Protein AF-A0AAD9MT52-F1 (afdb_monomer_lite)

Structure (mmCIF, N/CA/C/O backbone):
data_AF-A0AAD9MT52-F1
#
_entry.id   AF-A0AAD9MT52-F1
#
loop_
_atom_site.group_PDB
_atom_site.id
_atom_site.type_symbol
_atom_site.label_atom_id
_atom_site.label_alt_id
_atom_site.label_comp_id
_atom_site.label_asym_id
_atom_site.label_entity_id
_atom_site.label_seq_id
_atom_site.pdbx_PDB_ins_code
_atom_site.Cartn_x
_atom_site.Cartn_y
_atom_site.Cartn_z
_atom_site.occupancy
_atom_site.B_iso_or_equiv
_atom_site.auth_seq_id
_atom_site.auth_comp_id
_atom_site.auth_asym_id
_atom_site.auth_atom_id
_atom_site.pdbx_PDB_model_num
ATOM 1 N N . MET A 1 1 ? -6.730 -20.617 30.132 1.00 42.50 1 MET A N 1
ATOM 2 C CA . MET A 1 1 ? -7.161 -19.632 29.121 1.00 42.50 1 MET A CA 1
ATOM 3 C C . MET A 1 1 ? -5.958 -18.749 28.866 1.00 42.50 1 MET A C 1
ATOM 5 O O . MET A 1 1 ? -5.503 -18.111 29.804 1.00 42.50 1 MET A O 1
ATOM 9 N N . GLU A 1 2 ? -5.346 -18.846 27.689 1.00 47.91 2 GLU A N 1
ATOM 10 C CA . GLU A 1 2 ? -4.109 -18.121 27.371 1.00 47.91 2 GLU A CA 1
ATOM 11 C C . GLU A 1 2 ? -4.345 -16.607 27.398 1.00 47.91 2 GLU A C 1
ATOM 13 O O . GLU A 1 2 ? -5.275 -16.104 26.765 1.00 47.91 2 GLU A O 1
ATOM 18 N N . ASN A 1 3 ? -3.501 -15.893 28.148 1.00 58.44 3 ASN A N 1
ATOM 19 C CA . ASN A 1 3 ? -3.442 -14.433 28.192 1.00 58.44 3 ASN A CA 1
ATOM 20 C C . ASN A 1 3 ? -2.906 -13.912 26.850 1.00 58.44 3 ASN A C 1
ATOM 22 O O . ASN A 1 3 ? -1.736 -13.555 26.733 1.00 58.44 3 ASN A O 1
ATOM 26 N N . ARG A 1 4 ? -3.753 -13.901 25.817 1.00 67.44 4 ARG A N 1
ATOM 27 C CA . ARG A 1 4 ? -3.396 -13.287 24.537 1.00 67.44 4 ARG A CA 1
ATOM 28 C C . ARG A 1 4 ? -3.317 -11.769 24.710 1.00 67.44 4 ARG A C 1
ATOM 30 O O . ARG A 1 4 ? -4.221 -11.193 25.323 1.00 67.44 4 ARG A O 1
ATOM 37 N N . PRO A 1 5 ? -2.276 -11.105 24.188 1.00 70.00 5 PRO A N 1
ATOM 38 C CA . PRO A 1 5 ? -2.152 -9.661 24.295 1.00 70.00 5 PRO A CA 1
ATOM 39 C C . PRO A 1 5 ? -3.272 -8.975 23.498 1.00 70.00 5 PRO A C 1
ATOM 41 O O . PRO A 1 5 ? -3.385 -9.123 22.277 1.00 70.00 5 PRO A O 1
ATOM 44 N N . ILE A 1 6 ? -4.117 -8.232 24.216 1.00 81.50 6 ILE A N 1
ATOM 45 C CA . ILE A 1 6 ? -5.283 -7.523 23.680 1.00 81.50 6 ILE A CA 1
ATOM 46 C C . ILE A 1 6 ? -5.096 -6.013 23.748 1.00 81.50 6 ILE A C 1
ATOM 48 O O . ILE A 1 6 ? -4.526 -5.477 24.697 1.00 81.50 6 ILE A O 1
ATOM 52 N N . SER A 1 7 ? -5.653 -5.321 22.762 1.00 87.94 7 SER A N 1
ATOM 53 C CA . SER A 1 7 ? -5.853 -3.878 22.804 1.00 87.94 7 SER A CA 1
ATOM 54 C C . SER A 1 7 ? -7.272 -3.539 22.346 1.00 87.94 7 SER A C 1
ATOM 56 O O . SER A 1 7 ? -8.033 -4.414 21.922 1.00 87.94 7 SER A O 1
ATOM 58 N N . GLY A 1 8 ? -7.678 -2.284 22.502 1.00 87.56 8 GLY A N 1
ATOM 59 C CA . GLY A 1 8 ? -9.050 -1.893 22.223 1.00 87.56 8 GLY A CA 1
ATOM 60 C C . GLY A 1 8 ? -9.303 -0.397 22.317 1.00 87.56 8 GLY A C 1
ATOM 61 O O . GLY A 1 8 ? -8.454 0.380 22.748 1.00 87.56 8 GLY A O 1
ATOM 62 N N . SER A 1 9 ? -10.513 -0.029 21.931 1.00 86.19 9 SER A N 1
ATOM 63 C CA . SER A 1 9 ? -11.156 1.266 22.136 1.00 86.19 9 SER A CA 1
ATOM 64 C C . SER A 1 9 ? -12.495 1.048 22.850 1.00 86.19 9 SER A C 1
ATOM 66 O O . SER A 1 9 ? -12.781 -0.065 23.316 1.00 86.19 9 SER A O 1
ATOM 68 N N . ASP A 1 10 ? -13.326 2.085 22.919 1.00 84.00 10 ASP A N 1
ATOM 69 C CA . ASP A 1 10 ? -14.650 2.019 23.538 1.00 84.00 10 ASP A CA 1
ATOM 70 C C . ASP A 1 10 ? -15.538 0.953 22.892 1.00 84.00 10 ASP A C 1
ATOM 72 O O . ASP A 1 10 ? -16.136 0.157 23.613 1.00 84.00 10 ASP A O 1
ATOM 76 N N . ASN A 1 11 ? -15.567 0.857 21.556 1.00 85.19 11 ASN A N 1
ATOM 77 C CA . ASN A 1 11 ? -16.465 -0.074 20.862 1.00 85.19 11 ASN A CA 1
ATOM 78 C C . ASN A 1 11 ? -15.765 -1.283 20.235 1.00 85.19 11 ASN A C 1
ATOM 80 O O . ASN A 1 11 ? -16.446 -2.239 19.861 1.00 85.19 11 ASN A O 1
ATOM 84 N N . TYR A 1 12 ? -14.433 -1.293 20.133 1.00 88.19 12 TYR A N 1
ATOM 85 C CA . TYR A 1 12 ? -13.700 -2.357 19.439 1.00 88.19 12 TYR A CA 1
ATOM 86 C C . TYR A 1 12 ? -12.598 -2.977 20.298 1.00 88.19 12 TYR A C 1
ATOM 88 O O . TYR A 1 12 ? -11.991 -2.324 21.145 1.00 88.19 12 TYR A O 1
ATOM 96 N N . ILE A 1 13 ? -12.321 -4.256 20.049 1.00 91.81 13 ILE A N 1
ATOM 97 C CA . ILE A 1 13 ? -11.167 -4.991 20.584 1.00 91.81 13 ILE A CA 1
ATOM 98 C C . ILE A 1 13 ? -10.405 -5.653 19.449 1.00 91.81 13 ILE A C 1
ATOM 100 O O . ILE A 1 13 ? -11.011 -6.064 18.466 1.00 91.81 13 ILE A O 1
ATOM 104 N N . TRP A 1 14 ? -9.096 -5.799 19.588 1.00 91.12 14 TRP A N 1
ATOM 105 C CA . TRP A 1 14 ? -8.273 -6.560 18.653 1.00 91.12 14 TRP A CA 1
ATOM 106 C C . TRP A 1 14 ? -7.142 -7.272 19.390 1.00 91.12 14 TRP A C 1
ATOM 108 O O . TRP A 1 14 ? -6.683 -6.835 20.450 1.00 91.12 14 TRP A O 1
ATOM 118 N N . PHE A 1 15 ? -6.706 -8.392 18.822 1.00 86.25 15 PHE A N 1
ATOM 119 C CA . PHE A 1 15 ? -5.589 -9.179 19.332 1.00 86.25 15 PHE A CA 1
ATOM 120 C C . PHE A 1 15 ? -4.328 -8.787 18.571 1.00 86.25 15 PHE A C 1
ATOM 122 O O . PHE A 1 15 ? -4.346 -8.730 17.342 1.00 86.25 15 PHE A O 1
ATOM 129 N N . LEU A 1 16 ? -3.229 -8.534 19.283 1.00 83.56 16 LEU A N 1
ATOM 130 C CA . LEU A 1 16 ? -1.982 -8.091 18.645 1.00 83.56 16 LEU A CA 1
ATOM 131 C C . LEU A 1 16 ? -1.352 -9.174 17.752 1.00 83.56 16 LEU A C 1
ATOM 133 O O . LEU A 1 16 ? -0.601 -8.866 16.833 1.00 83.56 16 LEU A O 1
ATOM 137 N N . GLU A 1 17 ? -1.702 -10.435 17.989 1.00 85.94 17 GLU A N 1
ATOM 138 C CA . GLU A 1 17 ? -1.297 -11.582 17.170 1.00 85.94 17 GLU A CA 1
ATOM 139 C C . GLU A 1 17 ? -2.090 -11.680 15.855 1.00 85.94 17 GLU A C 1
ATOM 141 O O . GLU A 1 17 ? -1.597 -12.232 14.875 1.00 85.94 17 GLU A O 1
ATOM 146 N N . GLU A 1 18 ? -3.301 -11.115 15.791 1.00 87.62 18 GLU A N 1
ATOM 147 C CA . GLU A 1 18 ? -4.159 -11.139 14.598 1.00 87.62 18 GLU A CA 1
ATOM 148 C C . GLU A 1 18 ? -3.854 -9.941 13.673 1.00 87.62 18 GLU A C 1
ATOM 150 O O . GLU A 1 18 ? -4.743 -9.176 13.289 1.00 87.62 18 GLU A O 1
ATOM 155 N N . SER A 1 19 ? -2.575 -9.750 13.333 1.00 89.00 19 SER A N 1
ATOM 156 C CA . SER A 1 19 ? -2.112 -8.700 12.414 1.00 89.00 19 SER A CA 1
ATOM 157 C C . SER A 1 19 ? -2.461 -9.038 10.960 1.00 89.00 19 SER A C 1
ATOM 159 O O . SER A 1 19 ? -2.135 -10.112 10.459 1.00 89.00 19 SER A O 1
ATOM 161 N N . LEU A 1 20 ? -3.105 -8.098 10.269 1.00 89.50 20 LEU A N 1
ATOM 162 C CA . LEU A 1 20 ? -3.391 -8.150 8.832 1.00 89.50 20 LEU A CA 1
ATOM 163 C C . LEU A 1 20 ? -2.280 -7.508 7.996 1.00 89.50 20 LEU A C 1
ATOM 165 O O . LEU A 1 20 ? -2.145 -7.808 6.813 1.00 89.50 20 LEU A O 1
ATOM 169 N N . GLY A 1 21 ? -1.505 -6.603 8.591 1.00 84.69 21 GLY A N 1
ATOM 170 C CA . GLY A 1 21 ? -0.417 -5.917 7.911 1.00 84.69 21 GLY A CA 1
ATOM 171 C C . GLY A 1 21 ? 0.224 -4.843 8.777 1.00 84.69 21 GLY A C 1
ATOM 172 O O . GLY A 1 21 ? -0.380 -4.328 9.719 1.00 84.69 21 GLY A O 1
ATOM 173 N N . HIS A 1 22 ? 1.456 -4.484 8.438 1.00 83.00 22 HIS A N 1
ATOM 174 C CA . HIS A 1 22 ? 2.194 -3.403 9.078 1.00 83.00 22 HIS A CA 1
ATOM 175 C C . HIS A 1 22 ? 2.769 -2.471 8.015 1.00 83.00 22 HIS A C 1
ATOM 177 O O . HIS A 1 22 ? 3.185 -2.904 6.942 1.00 83.00 22 HIS A O 1
ATOM 183 N N . GLY A 1 23 ? 2.753 -1.181 8.318 1.00 71.19 23 GLY A N 1
ATOM 184 C CA . GLY A 1 23 ? 3.136 -0.110 7.419 1.00 71.19 23 GLY A CA 1
ATOM 185 C C . GLY A 1 23 ? 3.953 0.957 8.141 1.00 71.19 23 GLY A C 1
ATOM 186 O O . GLY A 1 23 ? 4.016 0.995 9.368 1.00 71.19 23 GLY A O 1
ATOM 187 N N . SER A 1 24 ? 4.511 1.904 7.389 1.00 67.50 24 SER A N 1
ATOM 188 C CA . SER A 1 24 ? 5.194 3.071 7.954 1.00 67.50 24 SER A CA 1
ATOM 189 C C . SER A 1 24 ? 4.281 3.863 8.890 1.00 67.50 24 SER A C 1
ATOM 191 O O . SER A 1 24 ? 4.749 4.374 9.894 1.00 67.50 24 SER A O 1
ATOM 193 N N . MET A 1 25 ? 2.978 3.920 8.603 1.00 70.50 25 MET A N 1
ATOM 194 C CA . MET A 1 25 ? 1.992 4.685 9.374 1.00 70.50 25 MET A CA 1
ATOM 195 C C . MET A 1 25 ? 1.429 3.944 10.597 1.00 70.50 25 MET A C 1
ATOM 197 O O . MET A 1 25 ? 0.743 4.565 11.411 1.00 70.50 25 MET A O 1
ATOM 201 N N . GLY A 1 26 ? 1.694 2.643 10.748 1.00 77.88 26 GLY A N 1
ATOM 202 C CA . GLY A 1 26 ? 1.169 1.838 11.850 1.00 77.88 26 GLY A CA 1
ATOM 203 C C . GLY A 1 26 ? 0.795 0.411 11.453 1.00 77.88 26 GLY A C 1
ATOM 204 O O . GLY A 1 26 ? 1.234 -0.100 10.426 1.00 77.88 26 GLY A O 1
ATOM 205 N N . HIS A 1 27 ? -0.033 -0.230 12.274 1.00 85.88 27 HIS A N 1
ATOM 206 C CA . HIS A 1 27 ? -0.426 -1.634 12.125 1.00 85.88 27 HIS A CA 1
ATOM 207 C C . HIS A 1 27 ? -1.919 -1.772 11.846 1.00 85.88 27 HIS A C 1
ATOM 209 O O . HIS A 1 27 ? -2.714 -0.957 12.307 1.00 85.88 27 HIS A O 1
ATOM 215 N N . VAL A 1 28 ? -2.308 -2.816 11.120 1.00 90.50 28 VAL A N 1
ATOM 216 C CA . VAL A 1 28 ? -3.706 -3.183 10.884 1.00 90.50 28 VAL A CA 1
ATOM 217 C C . VAL A 1 28 ? -3.966 -4.543 11.514 1.00 90.50 28 VAL A C 1
ATOM 219 O O . VAL A 1 28 ? -3.259 -5.499 11.212 1.00 90.50 28 VAL A O 1
ATOM 222 N N . TYR A 1 29 ? -4.992 -4.640 12.354 1.00 92.00 29 TYR A N 1
ATOM 223 C CA . TYR A 1 29 ? -5.386 -5.874 13.037 1.00 92.00 29 TYR A CA 1
ATOM 224 C C . TYR A 1 29 ? -6.789 -6.314 12.630 1.00 92.00 29 TYR A C 1
ATOM 226 O O . TYR A 1 29 ? -7.615 -5.492 12.222 1.00 92.00 29 TYR A O 1
ATOM 234 N N . VAL A 1 30 ? -7.090 -7.598 12.814 1.00 92.62 30 VAL A N 1
ATOM 235 C CA . VAL A 1 30 ? -8.477 -8.057 12.901 1.00 92.62 30 VAL A CA 1
ATOM 236 C C . VAL A 1 30 ? -9.041 -7.590 14.240 1.00 92.62 30 VAL A C 1
ATOM 238 O O . VAL A 1 30 ? -8.630 -8.039 15.309 1.00 92.62 30 VAL A O 1
ATOM 241 N N . GLY A 1 31 ? -9.989 -6.664 14.181 1.00 91.31 31 GLY A N 1
ATOM 242 C CA . GLY A 1 31 ? -10.766 -6.226 15.328 1.00 91.31 31 GLY A CA 1
ATOM 243 C C . GLY A 1 31 ? -12.163 -6.822 15.340 1.00 91.31 31 GLY A C 1
ATOM 244 O O . GLY A 1 31 ? -12.662 -7.332 14.335 1.00 91.31 31 GLY A O 1
ATOM 245 N N . ARG A 1 32 ? -12.812 -6.733 16.495 1.00 93.31 32 ARG A N 1
ATOM 246 C CA . ARG A 1 32 ? -14.204 -7.111 16.699 1.00 93.31 32 ARG A CA 1
ATOM 247 C C . ARG A 1 32 ? -14.953 -5.998 17.394 1.00 93.31 32 ARG A C 1
ATOM 249 O O . ARG A 1 32 ? -14.451 -5.440 18.371 1.00 93.31 32 ARG A O 1
ATOM 256 N N . HIS A 1 33 ? -16.154 -5.702 16.913 1.00 91.31 33 HIS A N 1
ATOM 257 C CA . HIS A 1 33 ? -17.068 -4.841 17.649 1.00 91.31 33 HIS A CA 1
ATOM 258 C C . HIS A 1 33 ? -17.490 -5.553 18.938 1.00 91.31 33 HIS A C 1
ATOM 260 O O . HIS A 1 33 ? -17.888 -6.717 18.907 1.00 91.31 33 HIS A O 1
ATOM 266 N N . ARG A 1 34 ? -17.376 -4.875 20.081 1.00 88.25 34 ARG A N 1
ATOM 267 C CA . ARG A 1 34 ? -17.529 -5.483 21.412 1.00 88.25 34 ARG A CA 1
ATOM 268 C C . ARG A 1 34 ? -18.902 -6.101 21.631 1.00 88.25 34 ARG A C 1
ATOM 270 O O . ARG A 1 34 ? -18.992 -7.138 22.276 1.00 88.25 34 ARG A O 1
ATOM 277 N N . HIS A 1 35 ? -19.951 -5.459 21.120 1.00 90.62 35 HIS A N 1
ATOM 278 C CA . HIS A 1 35 ? -21.321 -5.905 21.353 1.00 90.62 35 HIS A CA 1
ATOM 279 C C . HIS A 1 35 ? -21.777 -6.955 20.339 1.00 90.62 35 HIS A C 1
ATOM 281 O O . HIS A 1 35 ? -22.291 -7.997 20.730 1.00 90.62 35 HIS A O 1
ATOM 287 N N . SER A 1 36 ? -21.583 -6.698 19.042 1.00 93.25 36 SER A N 1
ATOM 288 C CA . SER A 1 36 ? -22.074 -7.607 17.998 1.00 93.25 36 SER A CA 1
ATOM 289 C C . SER A 1 36 ? -21.107 -8.747 17.672 1.00 93.25 36 SER A C 1
ATOM 291 O O . SER A 1 36 ? -21.526 -9.775 17.154 1.00 93.25 36 SER A O 1
ATOM 293 N N . GLY A 1 37 ? -19.813 -8.589 17.962 1.00 90.75 37 GLY A N 1
ATOM 294 C CA . GLY A 1 37 ? -18.773 -9.565 17.625 1.00 90.75 37 GLY A CA 1
ATOM 295 C C . GLY A 1 37 ? -18.329 -9.551 16.156 1.00 90.75 37 GLY A C 1
ATOM 296 O O . GLY A 1 37 ? -17.419 -10.314 15.797 1.00 90.75 37 GLY A O 1
ATOM 297 N N . ASP A 1 38 ? -18.930 -8.683 15.333 1.00 93.38 38 ASP A N 1
ATOM 298 C CA . ASP A 1 38 ? -18.609 -8.518 13.913 1.00 93.38 38 ASP A CA 1
ATOM 299 C C . ASP A 1 38 ? -17.137 -8.157 13.720 1.00 93.38 38 ASP A C 1
ATOM 301 O O . ASP A 1 38 ? -16.547 -7.455 14.544 1.00 93.38 38 ASP A O 1
ATOM 305 N N . LYS A 1 39 ? -16.535 -8.657 12.637 1.00 93.62 39 LYS A N 1
ATOM 306 C CA . LYS A 1 39 ? -15.112 -8.463 12.339 1.00 93.62 39 LYS A CA 1
ATOM 307 C C . LYS A 1 39 ? -14.866 -7.187 11.538 1.00 93.62 39 LYS A C 1
ATOM 309 O O . LYS A 1 39 ? -15.597 -6.886 10.600 1.00 93.62 39 LYS A O 1
ATOM 314 N N . TYR A 1 40 ? -13.765 -6.515 11.853 1.00 93.00 40 TYR A N 1
ATOM 315 C CA . TYR A 1 40 ? -13.318 -5.278 11.215 1.00 93.00 40 TYR A CA 1
ATOM 316 C C . TYR A 1 40 ? -11.804 -5.291 11.005 1.00 93.00 40 TYR A C 1
ATOM 318 O O . TYR A 1 40 ? -11.083 -6.001 11.701 1.00 93.00 40 TYR A O 1
ATOM 326 N N . ALA A 1 41 ? -11.314 -4.471 10.077 1.00 93.19 41 ALA A N 1
ATOM 327 C CA . ALA A 1 41 ? -9.898 -4.130 9.997 1.00 93.19 41 ALA A CA 1
ATOM 328 C C . ALA A 1 41 ? -9.650 -2.858 10.820 1.00 93.19 41 ALA A C 1
ATOM 330 O O . ALA A 1 41 ? -10.219 -1.808 10.522 1.00 93.19 41 ALA A O 1
ATOM 331 N N . VAL A 1 42 ? -8.818 -2.945 11.859 1.00 91.12 42 VAL A N 1
ATOM 332 C CA . VAL A 1 42 ? -8.504 -1.822 12.753 1.00 91.12 42 VAL A CA 1
ATOM 333 C C . VAL A 1 42 ? -7.087 -1.338 12.477 1.00 91.12 42 VAL A C 1
ATOM 335 O O . VAL A 1 42 ? -6.124 -2.015 12.832 1.00 91.12 42 VAL A O 1
ATOM 338 N N . LYS A 1 43 ? -6.958 -0.161 11.852 1.00 88.31 43 LYS A N 1
ATOM 339 C CA . LYS A 1 43 ? -5.669 0.513 11.638 1.00 88.31 43 LYS A CA 1
ATOM 340 C C . LYS A 1 43 ? -5.310 1.348 12.868 1.00 88.31 43 LYS A C 1
ATOM 342 O O . LYS A 1 43 ? -5.957 2.350 13.163 1.00 88.31 43 LYS A O 1
ATOM 347 N N . VAL A 1 44 ? -4.258 0.941 13.567 1.00 86.38 44 VAL A N 1
ATOM 348 C CA . VAL A 1 44 ? -3.678 1.638 14.715 1.00 86.38 44 VAL A CA 1
ATOM 349 C C . VAL A 1 44 ? -2.479 2.446 14.233 1.00 86.38 44 VAL A C 1
ATOM 351 O O . VAL A 1 44 ? -1.468 1.882 13.815 1.00 86.38 44 VAL A O 1
ATOM 354 N N . PHE A 1 45 ? -2.595 3.773 14.279 1.00 79.75 45 PHE A N 1
ATOM 355 C CA . PHE A 1 45 ? -1.518 4.680 13.884 1.00 79.75 45 PHE A CA 1
ATOM 356 C C . PHE A 1 45 ? -0.430 4.755 14.959 1.00 79.75 45 PHE A C 1
ATOM 358 O O . PHE A 1 45 ? -0.737 4.843 16.149 1.00 79.75 45 PHE A O 1
ATOM 365 N N . ASN A 1 46 ? 0.837 4.796 14.544 1.00 74.94 46 ASN A N 1
ATOM 366 C CA . ASN A 1 46 ? 1.956 5.017 15.463 1.00 74.94 46 ASN A CA 1
ATOM 367 C C . ASN A 1 46 ? 1.828 6.405 16.132 1.00 74.94 46 ASN A C 1
ATOM 369 O O . ASN A 1 46 ? 1.648 7.413 15.444 1.00 74.94 46 ASN A O 1
ATOM 373 N N . LYS A 1 47 ? 1.924 6.461 17.470 1.00 68.25 47 LYS A N 1
ATOM 374 C CA . LYS A 1 47 ? 1.754 7.688 18.271 1.00 68.25 47 LYS A CA 1
ATOM 375 C C . LYS A 1 47 ? 2.723 8.805 17.861 1.00 68.25 47 LYS A C 1
ATOM 377 O O . LYS A 1 47 ? 2.289 9.946 17.703 1.00 68.25 47 LYS A O 1
ATOM 382 N N . GLU A 1 48 ? 3.994 8.484 17.633 1.00 62.19 48 GLU A N 1
ATOM 383 C CA . GLU A 1 48 ? 5.034 9.462 17.282 1.00 62.19 48 GLU A CA 1
ATOM 384 C C . GLU A 1 48 ? 4.787 10.063 15.892 1.00 62.19 48 GLU A C 1
ATOM 386 O O . GLU A 1 48 ? 4.815 11.282 15.705 1.00 62.19 48 GLU A O 1
ATOM 391 N N . LEU A 1 49 ? 4.444 9.215 14.919 1.00 59.09 49 LEU A N 1
ATOM 392 C CA . LEU A 1 49 ? 4.127 9.651 13.558 1.00 59.09 49 LEU A CA 1
ATOM 393 C C . LEU A 1 49 ? 2.801 10.398 13.491 1.00 59.09 49 LEU A C 1
ATOM 395 O O . LEU A 1 49 ? 2.713 11.398 12.788 1.00 59.09 49 LEU A O 1
ATOM 399 N N . LYS A 1 50 ? 1.791 9.994 14.268 1.00 58.91 50 LYS A N 1
ATOM 400 C CA . LYS A 1 50 ? 0.541 10.751 14.394 1.00 58.91 50 LYS A CA 1
ATOM 401 C C . LYS A 1 50 ? 0.801 12.156 14.930 1.00 58.91 50 LYS A C 1
ATOM 403 O O . LYS A 1 50 ? 0.113 13.075 14.507 1.00 58.91 50 LYS A O 1
ATOM 408 N N . MET A 1 51 ? 1.764 12.347 15.838 1.00 60.41 51 MET A N 1
ATOM 409 C CA . MET A 1 51 ? 2.134 13.681 16.325 1.00 60.41 51 MET A CA 1
ATOM 410 C C . MET A 1 51 ? 2.907 14.497 15.284 1.00 60.41 51 MET A C 1
ATOM 412 O O . MET A 1 51 ? 2.592 15.673 15.114 1.00 60.41 51 MET A O 1
ATOM 416 N N . MET A 1 52 ? 3.860 13.886 14.574 1.00 52.84 52 MET A N 1
ATOM 417 C CA . MET A 1 52 ? 4.677 14.564 13.555 1.00 52.84 52 MET A CA 1
ATOM 418 C C . MET A 1 52 ? 3.941 14.825 12.231 1.00 52.84 52 MET A C 1
ATOM 420 O O . MET A 1 52 ? 4.258 15.782 11.535 1.00 52.84 52 MET A O 1
ATOM 424 N N . GLN A 1 53 ? 2.967 13.988 11.871 1.00 62.12 53 GLN A N 1
ATOM 425 C CA . GLN A 1 53 ? 2.279 13.985 10.574 1.00 62.12 53 GLN A CA 1
ATOM 426 C C . GLN A 1 53 ? 0.758 14.154 10.722 1.00 62.12 53 GLN A C 1
ATOM 428 O O . GLN A 1 53 ? -0.017 13.574 9.957 1.00 62.12 53 GLN A O 1
ATOM 433 N N . LYS A 1 54 ? 0.309 14.947 11.709 1.00 62.97 54 LYS A N 1
ATOM 434 C CA . LYS A 1 54 ? -1.127 15.188 11.970 1.00 62.97 54 LYS A CA 1
ATOM 435 C C . LYS A 1 54 ? -1.895 15.581 10.710 1.00 62.97 54 LYS A C 1
ATOM 437 O O . LYS A 1 54 ? -3.023 15.130 10.534 1.00 62.97 54 LYS A O 1
ATOM 442 N N . ASP A 1 55 ? -1.284 16.388 9.850 1.00 65.81 55 ASP A N 1
ATOM 443 C CA . ASP A 1 55 ? -1.931 16.889 8.639 1.00 65.81 55 ASP A CA 1
ATOM 444 C C . ASP A 1 55 ? -2.086 15.797 7.575 1.00 65.81 55 ASP A C 1
ATOM 446 O O . ASP A 1 55 ? -3.160 15.676 6.999 1.00 65.81 55 ASP A O 1
ATOM 450 N N . TYR A 1 56 ? -1.095 14.918 7.391 1.00 64.12 56 TYR A N 1
ATOM 451 C CA . TYR A 1 56 ? -1.208 13.788 6.457 1.00 64.12 56 TYR A CA 1
ATOM 452 C C . TYR A 1 56 ? -2.267 12.774 6.895 1.00 64.12 56 TYR A C 1
ATOM 454 O O . TYR A 1 56 ? -3.060 12.321 6.073 1.00 64.12 56 TYR A O 1
ATOM 462 N N . VAL A 1 57 ? -2.334 12.458 8.193 1.00 66.56 57 VAL A N 1
ATOM 463 C CA . VAL A 1 57 ? -3.371 11.557 8.725 1.00 66.56 57 VAL A CA 1
ATOM 464 C C . VAL A 1 57 ? -4.761 12.184 8.587 1.00 66.56 57 VAL A C 1
ATOM 466 O O . VAL A 1 57 ? -5.719 11.487 8.263 1.00 66.56 57 VAL A O 1
ATOM 469 N N . LYS A 1 58 ? -4.892 13.502 8.797 1.00 69.25 58 LYS A N 1
ATOM 470 C CA . LYS A 1 58 ? -6.151 14.217 8.541 1.00 69.25 58 LYS A CA 1
ATOM 471 C C . LYS A 1 58 ? -6.539 14.162 7.069 1.00 69.25 58 LYS A C 1
ATOM 473 O O . LYS A 1 58 ? -7.677 13.820 6.789 1.00 69.25 58 LYS A O 1
ATOM 478 N N . ILE A 1 59 ? -5.601 14.410 6.155 1.00 69.69 59 ILE A N 1
ATOM 479 C CA . ILE A 1 59 ? -5.842 14.324 4.709 1.00 69.69 59 ILE A CA 1
ATOM 480 C C . ILE A 1 59 ? -6.320 12.917 4.319 1.00 69.69 59 ILE A C 1
ATOM 482 O O . ILE A 1 59 ? -7.330 12.797 3.631 1.00 69.69 59 ILE A O 1
ATOM 486 N N . GLU A 1 60 ? -5.657 11.854 4.794 1.00 69.75 60 GLU A N 1
ATOM 487 C CA . GLU A 1 60 ? -6.073 10.463 4.535 1.00 69.75 60 GLU A CA 1
ATOM 488 C C . GLU A 1 60 ? -7.514 10.215 5.015 1.00 69.75 60 GLU A C 1
ATOM 490 O O . GLU A 1 60 ? -8.345 9.684 4.274 1.00 69.75 60 GLU A O 1
ATOM 495 N N . LEU A 1 61 ? -7.834 10.644 6.241 1.00 74.88 61 LEU A N 1
ATOM 496 C CA . LEU A 1 61 ? -9.174 10.502 6.809 1.00 74.88 61 LEU A CA 1
ATOM 497 C C . LEU A 1 61 ? -10.216 11.338 6.064 1.00 74.88 61 LEU A C 1
ATOM 499 O O . LEU A 1 61 ? -11.329 10.861 5.860 1.00 74.88 61 LEU A O 1
ATOM 503 N N . ASP A 1 62 ? -9.885 12.563 5.673 1.00 77.25 62 ASP A N 1
ATOM 504 C CA . ASP A 1 62 ? -10.805 13.461 4.988 1.00 77.25 62 ASP A CA 1
ATOM 505 C C . ASP A 1 62 ? -11.126 12.928 3.592 1.00 77.25 62 ASP A C 1
ATOM 507 O O . ASP A 1 62 ? -12.301 12.839 3.244 1.00 77.25 62 ASP A O 1
ATOM 511 N N . ILE A 1 63 ? -10.132 12.460 2.832 1.00 79.94 63 ILE A N 1
ATOM 512 C CA . ILE A 1 63 ? -10.360 11.816 1.531 1.00 79.94 63 ILE A CA 1
ATOM 513 C C . ILE A 1 63 ? -11.290 10.608 1.697 1.00 79.94 63 ILE A C 1
ATOM 515 O O . ILE A 1 63 ? -12.339 10.534 1.057 1.00 79.94 63 ILE A O 1
ATOM 519 N N . LEU A 1 64 ? -10.955 9.682 2.598 1.00 77.19 64 LEU A N 1
ATOM 520 C CA . LEU A 1 64 ? -11.712 8.439 2.766 1.00 77.19 64 LEU A CA 1
ATOM 521 C C . LEU A 1 64 ? -13.120 8.647 3.347 1.00 77.19 64 LEU A C 1
ATOM 523 O O . LEU A 1 64 ? -14.004 7.830 3.095 1.00 77.19 64 LEU A O 1
ATOM 527 N N . LYS A 1 65 ? -13.356 9.731 4.097 1.00 76.62 65 LYS A N 1
ATOM 528 C CA . LYS A 1 65 ? -14.694 10.117 4.577 1.00 76.62 65 LYS A CA 1
ATOM 529 C C . LYS A 1 65 ? -15.565 10.736 3.485 1.00 76.62 65 LYS A C 1
ATOM 531 O O . LYS A 1 65 ? -16.780 10.564 3.531 1.00 76.62 65 LYS A O 1
ATOM 536 N N . HIS A 1 66 ? -14.968 11.471 2.547 1.00 81.81 66 HIS A N 1
ATOM 537 C CA . HIS A 1 66 ? -15.703 12.162 1.483 1.00 81.81 66 HIS A CA 1
ATOM 538 C C . HIS A 1 66 ? -15.906 11.303 0.231 1.00 81.81 66 HIS A C 1
ATOM 540 O O . HIS A 1 66 ? -16.757 11.636 -0.593 1.00 81.81 66 HIS A O 1
ATOM 546 N N . ILE A 1 67 ? -15.173 10.194 0.081 1.00 80.75 67 ILE A N 1
ATOM 547 C CA . ILE A 1 67 ? -15.416 9.233 -0.996 1.00 80.75 67 ILE A CA 1
ATOM 548 C C . ILE A 1 67 ? -16.789 8.565 -0.788 1.00 80.75 67 ILE A C 1
ATOM 550 O O . ILE A 1 67 ? -17.013 7.916 0.241 1.00 80.75 67 ILE A O 1
ATOM 554 N N . PRO A 1 68 ? -17.718 8.672 -1.761 1.00 84.19 68 PRO A N 1
ATOM 555 C CA . PRO A 1 68 ? -18.980 7.947 -1.712 1.00 84.19 68 PRO A CA 1
ATOM 556 C C . PRO A 1 68 ? -18.750 6.438 -1.631 1.00 84.19 68 PRO A C 1
ATOM 558 O O . PRO A 1 68 ? -17.783 5.913 -2.184 1.00 84.19 68 PRO A O 1
ATOM 561 N N . ALA A 1 69 ? -19.666 5.722 -0.975 1.00 84.44 69 ALA A N 1
ATOM 562 C CA . ALA A 1 69 ? -19.571 4.271 -0.867 1.00 84.44 69 ALA A CA 1
ATOM 563 C C . ALA A 1 69 ? -19.467 3.634 -2.263 1.00 84.44 69 ALA A C 1
ATOM 565 O O . ALA A 1 69 ? -20.373 3.757 -3.086 1.00 84.44 69 ALA A O 1
ATOM 566 N N . HIS A 1 70 ? -18.358 2.941 -2.513 1.00 88.06 70 HIS A N 1
ATOM 567 C CA . HIS A 1 70 ? -18.075 2.311 -3.792 1.00 88.06 70 HIS A CA 1
ATOM 568 C C . HIS A 1 70 ? -17.530 0.903 -3.571 1.00 88.06 70 HIS A C 1
ATOM 570 O O . HIS A 1 70 ? -16.672 0.688 -2.721 1.00 88.06 70 HIS A O 1
ATOM 576 N N . LYS A 1 71 ? -17.990 -0.063 -4.372 1.00 90.31 71 LYS A N 1
ATOM 577 C CA . LYS A 1 71 ? -17.656 -1.491 -4.212 1.00 90.31 71 LYS A CA 1
ATOM 578 C C . LYS A 1 71 ? -16.154 -1.812 -4.265 1.00 90.31 71 LYS A C 1
ATOM 580 O O . LYS A 1 71 ? -15.739 -2.828 -3.729 1.00 90.31 71 LYS A O 1
ATOM 585 N N . ASN A 1 72 ? -15.361 -0.951 -4.906 1.00 88.38 72 ASN A N 1
ATOM 586 C CA . ASN A 1 72 ? -13.917 -1.142 -5.083 1.00 88.38 72 ASN A CA 1
ATOM 587 C C . ASN A 1 72 ? -13.068 -0.277 -4.131 1.00 88.38 72 ASN A C 1
ATOM 589 O O . ASN A 1 72 ? -11.861 -0.194 -4.322 1.00 88.38 72 ASN A O 1
ATOM 593 N N . ILE A 1 73 ? -13.677 0.416 -3.160 1.00 84.00 73 ILE A N 1
ATOM 594 C CA . ILE A 1 73 ? -12.959 1.256 -2.191 1.00 84.00 73 ILE A CA 1
ATOM 595 C C . ILE A 1 73 ? -13.357 0.823 -0.782 1.00 84.00 73 ILE A C 1
ATOM 597 O O . ILE A 1 73 ? -14.539 0.782 -0.441 1.00 84.00 73 ILE A O 1
ATOM 601 N N . VAL A 1 74 ? -12.363 0.502 0.048 1.00 85.81 74 VAL A N 1
ATOM 602 C CA . VAL A 1 74 ? -12.596 0.143 1.451 1.00 85.81 74 VAL A CA 1
ATOM 603 C C . VAL A 1 74 ? -13.133 1.363 2.196 1.00 85.81 74 VAL A C 1
ATOM 605 O O . VAL A 1 74 ? -12.514 2.425 2.208 1.00 85.81 74 VAL A O 1
ATOM 608 N N . LYS A 1 75 ? -14.299 1.206 2.823 1.00 83.50 75 LYS A N 1
ATOM 609 C CA . LYS A 1 75 ? -14.981 2.284 3.540 1.00 83.50 75 LYS A CA 1
ATOM 610 C C . LYS A 1 75 ? -14.434 2.437 4.959 1.00 83.50 75 LYS A C 1
ATOM 612 O O . LYS A 1 75 ? -14.341 1.456 5.695 1.00 83.50 75 LYS A O 1
ATOM 617 N N . ILE A 1 76 ? -14.189 3.678 5.382 1.00 85.44 76 ILE A N 1
ATOM 618 C CA . ILE A 1 76 ? -14.013 3.991 6.805 1.00 85.44 76 ILE A CA 1
ATOM 619 C C . ILE A 1 76 ? -15.376 3.957 7.496 1.00 85.44 76 ILE A C 1
ATOM 621 O O . ILE A 1 76 ? -16.293 4.692 7.130 1.00 85.44 76 ILE A O 1
ATOM 625 N N . LEU A 1 77 ? -15.497 3.105 8.513 1.00 85.12 77 LEU A N 1
ATOM 626 C CA . LEU A 1 77 ? -16.723 2.963 9.304 1.00 85.12 77 LEU A CA 1
ATOM 627 C C . LEU A 1 77 ? -16.714 3.816 10.577 1.00 85.12 77 LEU A C 1
ATOM 629 O O . LEU A 1 77 ? -17.776 4.201 11.053 1.00 85.12 77 LEU A O 1
ATOM 633 N N . GLY A 1 78 ? -15.534 4.150 11.100 1.00 82.50 78 GLY A N 1
ATOM 634 C CA . GLY A 1 78 ? -15.385 4.977 12.292 1.00 82.50 78 GLY A CA 1
ATOM 635 C C . GLY A 1 78 ? -13.924 5.297 12.595 1.00 82.50 78 GLY A C 1
ATOM 636 O O . GLY A 1 78 ? -13.013 4.688 12.034 1.00 82.50 78 GLY A O 1
ATOM 637 N N . VAL A 1 79 ? -13.713 6.273 13.478 1.00 83.44 79 VAL A N 1
ATOM 638 C CA . VAL A 1 79 ? -12.402 6.627 14.034 1.00 83.44 79 VAL A CA 1
ATOM 639 C C . VAL A 1 79 ? -12.564 6.725 15.544 1.00 83.44 79 VAL A C 1
ATOM 641 O O . VAL A 1 79 ? -13.373 7.519 16.015 1.00 83.44 79 VAL A O 1
ATOM 644 N N . GLU A 1 80 ? -11.793 5.937 16.288 1.00 83.75 80 GLU A N 1
ATOM 645 C CA . GLU A 1 80 ? -11.842 5.894 17.752 1.00 83.75 80 GLU A CA 1
ATOM 646 C C . GLU A 1 80 ? -10.454 6.090 18.361 1.00 83.75 80 GLU A C 1
ATOM 648 O O . GLU A 1 80 ? -9.424 5.928 17.697 1.00 83.75 80 GLU A O 1
ATOM 653 N N . VAL A 1 81 ? -10.427 6.464 19.639 1.00 82.50 81 VAL A N 1
ATOM 654 C CA . VAL A 1 81 ? -9.193 6.585 20.415 1.00 82.50 81 VAL A CA 1
ATOM 655 C C . VAL A 1 81 ? -8.901 5.239 21.071 1.00 82.50 81 VAL A C 1
ATOM 657 O O . VAL A 1 81 ? -9.764 4.640 21.706 1.00 82.50 81 VAL A O 1
ATOM 660 N N . GLN A 1 82 ? -7.678 4.748 20.889 1.00 81.44 82 GLN A N 1
ATOM 661 C CA . GLN A 1 82 ? -7.201 3.533 21.542 1.00 81.44 82 GLN A CA 1
ATOM 662 C C . GLN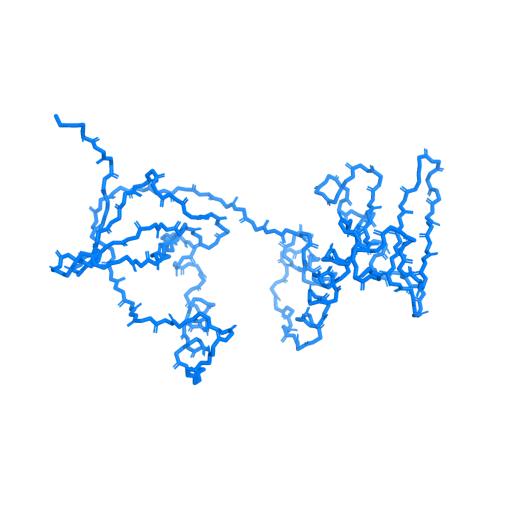 A 1 82 ? -7.057 3.775 23.052 1.00 81.44 82 GLN A C 1
ATOM 664 O O . GLN A 1 82 ? -6.479 4.785 23.456 1.00 81.44 82 GLN A O 1
ATOM 669 N N . ALA A 1 83 ? -7.535 2.838 23.869 1.00 76.75 83 ALA A N 1
ATOM 670 C CA . ALA A 1 83 ? -7.315 2.845 25.311 1.00 76.75 83 ALA A CA 1
ATOM 671 C C . ALA A 1 83 ? -5.817 2.658 25.625 1.00 76.75 83 ALA A C 1
ATOM 673 O O . ALA A 1 83 ? -5.124 1.886 24.957 1.00 76.75 83 ALA A O 1
ATOM 674 N N . GLU A 1 84 ? -5.297 3.380 26.618 1.00 65.06 84 GLU A N 1
ATOM 675 C CA . GLU A 1 84 ? -3.859 3.459 26.898 1.00 65.06 84 GLU A CA 1
ATOM 676 C C . GLU A 1 84 ? -3.275 2.174 27.500 1.00 65.06 84 GLU A C 1
ATOM 678 O O . GLU A 1 84 ? -3.027 2.105 28.695 1.00 65.06 84 GLU A O 1
ATOM 683 N N . ASN A 1 85 ? -2.963 1.183 26.660 1.00 52.81 85 ASN A N 1
ATOM 684 C CA . ASN A 1 85 ? -2.175 0.012 27.049 1.00 52.81 85 ASN A CA 1
ATOM 685 C C . ASN A 1 85 ? -1.046 -0.239 26.024 1.00 52.81 85 ASN A C 1
ATOM 687 O O . ASN A 1 85 ? -1.286 -0.862 24.993 1.00 52.81 85 ASN A O 1
ATOM 691 N N . GLY A 1 86 ? 0.177 0.217 26.336 1.00 48.78 86 GLY A N 1
ATOM 692 C CA . GLY A 1 86 ? 1.441 -0.285 25.758 1.00 48.78 86 GLY A CA 1
ATOM 693 C C . GLY A 1 86 ? 1.871 0.238 24.376 1.00 48.78 86 GLY A C 1
ATOM 694 O O . GLY A 1 86 ? 1.065 0.414 23.468 1.00 48.78 86 GLY A O 1
ATOM 695 N N . GLU A 1 87 ? 3.174 0.503 24.240 1.00 47.50 87 GLU A N 1
ATOM 696 C CA . GLU A 1 87 ? 3.871 1.035 23.057 1.00 47.50 87 GLU A CA 1
ATOM 697 C C . GLU A 1 87 ? 4.073 -0.002 21.940 1.00 47.50 87 GLU A C 1
ATOM 699 O O . GLU A 1 87 ? 4.331 -1.168 22.221 1.00 47.50 87 GLU A O 1
ATOM 704 N N . PHE A 1 88 ? 4.070 0.447 20.676 1.00 41.38 88 PHE A N 1
ATOM 705 C CA . PHE A 1 88 ? 4.646 -0.299 19.548 1.00 41.38 88 PHE A CA 1
ATOM 706 C C . PHE A 1 88 ? 5.431 0.630 18.617 1.00 41.38 88 PHE A C 1
ATOM 708 O O . PHE A 1 88 ? 4.946 1.698 18.234 1.00 41.38 88 PHE A O 1
ATOM 715 N N . GLN A 1 89 ? 6.644 0.193 18.262 1.00 30.38 89 GLN A N 1
ATOM 716 C CA . GLN A 1 89 ? 7.607 0.892 17.413 1.00 30.38 89 GLN A CA 1
ATOM 717 C C . GLN A 1 89 ? 7.749 0.269 16.013 1.00 30.38 89 GLN A C 1
ATOM 719 O O . GLN A 1 89 ? 7.744 -0.946 15.843 1.00 30.38 89 GLN A O 1
ATOM 724 N N . SER A 1 90 ? 8.075 1.175 15.086 1.00 30.47 90 SER A N 1
ATOM 725 C CA . SER A 1 90 ? 8.831 1.024 13.834 1.00 30.47 90 SER A CA 1
ATOM 726 C C . SER A 1 90 ? 8.157 0.520 12.546 1.00 30.47 90 SER A C 1
ATOM 728 O O . SER A 1 90 ? 7.133 -0.145 12.515 1.00 30.47 90 SER A O 1
ATOM 730 N N . ILE A 1 91 ? 8.790 0.980 11.466 1.00 30.70 91 ILE A N 1
ATOM 731 C CA . ILE A 1 91 ? 8.339 1.378 10.131 1.00 30.70 91 ILE A CA 1
ATOM 732 C C . ILE A 1 91 ? 8.624 0.282 9.102 1.00 30.70 91 ILE A C 1
ATOM 734 O O . ILE A 1 91 ? 9.737 -0.229 9.083 1.00 30.70 91 ILE A O 1
ATOM 738 N N . THR A 1 92 ? 7.715 0.057 8.143 1.00 38.59 92 THR A N 1
ATOM 739 C CA . THR A 1 92 ? 8.081 -0.304 6.750 1.00 38.59 92 THR A CA 1
ATOM 740 C C . THR A 1 92 ? 7.006 0.143 5.754 1.00 38.59 92 THR A C 1
ATOM 742 O O . THR A 1 92 ? 5.828 -0.105 5.959 1.00 38.59 92 THR A O 1
ATOM 745 N N . GLY A 1 93 ? 7.386 0.820 4.669 1.00 49.28 93 GLY A N 1
ATOM 746 C CA . GLY A 1 93 ? 6.536 1.030 3.488 1.00 49.28 93 GLY A CA 1
ATOM 747 C C . GLY A 1 93 ? 6.999 0.132 2.339 1.00 49.28 93 GLY A C 1
ATOM 748 O O . GLY A 1 93 ? 8.129 -0.354 2.363 1.00 49.28 93 GLY A O 1
ATOM 749 N N . THR A 1 94 ? 6.144 -0.102 1.343 1.00 53.06 94 THR A N 1
ATOM 750 C CA . THR A 1 94 ? 6.495 -0.898 0.156 1.00 53.06 94 THR A CA 1
ATOM 751 C C . THR A 1 94 ? 7.103 0.016 -0.909 1.00 53.06 94 THR A C 1
ATOM 753 O O . THR A 1 94 ? 6.397 0.602 -1.729 1.00 53.06 94 THR A O 1
ATOM 756 N N . GLU A 1 95 ? 8.423 0.200 -0.821 1.00 57.44 95 GLU A N 1
ATOM 757 C CA . GLU A 1 95 ? 9.242 1.072 -1.678 1.00 57.44 95 GLU A CA 1
ATOM 758 C C . GLU A 1 95 ? 9.082 0.760 -3.181 1.00 57.44 95 GLU A C 1
ATOM 760 O O . GLU A 1 95 ? 9.252 1.638 -4.024 1.00 57.44 95 GLU A O 1
ATOM 765 N N . GLU A 1 96 ? 8.694 -0.472 -3.513 1.00 47.78 96 GLU A N 1
ATOM 766 C CA . GLU A 1 96 ? 8.619 -1.029 -4.865 1.00 47.78 96 GLU A CA 1
ATOM 767 C C . GLU A 1 96 ? 7.523 -0.407 -5.749 1.00 47.78 96 GLU A C 1
ATOM 769 O O . GLU A 1 96 ? 7.603 -0.491 -6.974 1.00 47.78 96 GLU A O 1
ATOM 774 N N . TYR A 1 97 ? 6.514 0.234 -5.151 1.00 56.72 97 TYR A N 1
ATOM 775 C CA . TYR A 1 97 ? 5.384 0.825 -5.884 1.00 56.72 97 TYR A CA 1
ATOM 776 C C . TYR A 1 97 ? 5.485 2.345 -6.046 1.00 56.72 97 TYR A C 1
ATOM 778 O O . TYR A 1 97 ? 4.576 2.961 -6.605 1.00 56.72 97 TYR A O 1
ATOM 786 N N . LEU A 1 98 ? 6.554 2.974 -5.555 1.00 51.91 98 LEU A N 1
ATOM 787 C CA . LEU A 1 98 ? 6.671 4.431 -5.539 1.00 51.91 98 LEU A CA 1
ATOM 788 C C . LEU A 1 98 ? 7.116 4.994 -6.895 1.00 51.91 98 LEU A C 1
ATOM 790 O O . LEU A 1 98 ? 8.031 4.483 -7.539 1.00 51.91 98 LEU A O 1
ATOM 794 N N . HIS A 1 99 ? 6.504 6.110 -7.299 1.00 61.78 99 HIS A N 1
ATOM 795 C CA . HIS A 1 99 ? 6.986 6.910 -8.425 1.00 61.78 99 HIS A CA 1
ATOM 796 C C . HIS A 1 99 ? 8.421 7.425 -8.157 1.00 61.78 99 HIS A C 1
ATOM 798 O O . HIS A 1 99 ? 8.748 7.748 -7.009 1.00 61.78 99 HIS A O 1
ATOM 804 N N . PRO A 1 100 ? 9.285 7.584 -9.177 1.00 60.66 100 PRO A N 1
ATOM 805 C CA . PRO A 1 100 ? 10.703 7.908 -8.971 1.00 60.66 100 PRO A CA 1
ATOM 806 C C . PRO A 1 100 ? 10.975 9.260 -8.301 1.00 60.66 100 PRO A C 1
ATOM 808 O O . PRO A 1 100 ? 12.024 9.448 -7.681 1.00 60.66 100 PRO A O 1
ATOM 811 N N . ASP A 1 101 ? 10.072 10.232 -8.435 1.00 59.84 101 ASP A N 1
ATOM 812 C CA . ASP A 1 101 ? 10.164 11.504 -7.701 1.00 59.84 101 ASP A CA 1
ATOM 813 C C . ASP A 1 101 ? 9.813 11.337 -6.222 1.00 59.84 101 ASP A C 1
ATOM 815 O O . ASP A 1 101 ? 10.543 11.828 -5.365 1.00 59.84 101 ASP A O 1
ATOM 819 N N . MET A 1 102 ? 8.797 10.527 -5.916 1.00 54.72 102 MET A N 1
ATOM 820 C CA . MET A 1 102 ? 8.416 10.198 -4.542 1.00 54.72 102 MET A CA 1
ATOM 821 C C . MET A 1 102 ? 9.507 9.409 -3.817 1.00 54.72 102 MET A C 1
ATOM 823 O O . MET A 1 102 ? 9.796 9.664 -2.651 1.00 54.72 102 MET A O 1
ATOM 827 N N . HIS A 1 103 ? 10.155 8.477 -4.517 1.00 52.81 103 HIS A N 1
ATOM 828 C CA . HIS A 1 103 ? 11.269 7.711 -3.968 1.00 52.81 103 HIS A CA 1
ATOM 829 C C . HIS A 1 103 ? 12.468 8.614 -3.608 1.00 52.81 103 HIS A C 1
ATOM 831 O O . HIS A 1 103 ? 13.067 8.455 -2.544 1.00 52.81 103 HIS A O 1
ATOM 837 N N . ARG A 1 104 ? 12.797 9.610 -4.448 1.00 56.59 104 ARG A N 1
ATOM 838 C CA . ARG A 1 104 ? 13.856 10.595 -4.154 1.00 56.59 104 ARG A CA 1
ATOM 839 C C . ARG A 1 104 ? 13.507 11.442 -2.929 1.00 56.59 104 ARG A C 1
ATOM 841 O O . ARG A 1 104 ? 14.328 11.545 -2.019 1.00 56.59 104 ARG A O 1
ATOM 848 N N . ASP A 1 105 ? 12.305 12.008 -2.910 1.00 56.78 105 ASP A N 1
ATOM 849 C CA . ASP A 1 105 ? 11.893 12.994 -1.906 1.00 56.78 105 ASP A CA 1
ATOM 850 C C . ASP A 1 105 ? 11.643 12.360 -0.521 1.00 56.78 105 ASP A C 1
ATOM 852 O O . ASP A 1 105 ? 11.747 13.036 0.499 1.00 56.78 105 ASP A O 1
ATOM 856 N N . LEU A 1 106 ? 11.357 11.052 -0.458 1.00 53.28 106 LEU A N 1
ATOM 857 C CA . LEU A 1 106 ? 11.155 10.326 0.804 1.00 53.28 106 LEU A CA 1
ATOM 858 C C . LEU A 1 106 ? 12.416 9.614 1.326 1.00 53.28 106 LEU A C 1
ATOM 860 O O . LEU A 1 106 ? 12.579 9.513 2.542 1.00 53.28 106 LEU A O 1
ATOM 864 N N . PHE A 1 107 ? 13.307 9.125 0.451 1.00 51.31 107 PHE A N 1
ATOM 865 C CA . PHE A 1 107 ? 14.411 8.233 0.858 1.00 51.31 107 PHE A CA 1
ATOM 866 C C . PHE A 1 107 ? 15.822 8.735 0.532 1.00 51.31 107 PHE A C 1
ATOM 868 O O . PHE A 1 107 ? 16.778 8.221 1.111 1.00 51.31 107 PHE A O 1
ATOM 875 N N . ILE A 1 108 ? 15.982 9.714 -0.365 1.00 51.88 108 ILE A N 1
ATOM 876 C CA . ILE A 1 108 ? 17.304 10.194 -0.812 1.00 51.88 108 ILE A CA 1
ATOM 877 C C . ILE A 1 108 ? 17.566 11.622 -0.326 1.00 51.88 108 ILE A C 1
ATOM 879 O O . ILE A 1 108 ? 18.645 11.917 0.181 1.00 51.88 108 ILE A O 1
ATOM 883 N N . SER A 1 109 ? 16.578 12.508 -0.425 1.00 44.78 109 SER A N 1
ATOM 884 C CA . SER A 1 109 ? 16.672 13.885 0.055 1.00 44.78 109 SER A CA 1
ATOM 885 C C . SER A 1 109 ? 15.572 14.139 1.075 1.00 44.78 109 SER A C 1
ATOM 887 O O . SER A 1 109 ? 14.408 14.135 0.699 1.00 44.78 109 SER A O 1
ATOM 889 N N . LYS A 1 110 ? 15.914 14.416 2.343 1.00 42.59 110 LYS A N 1
ATOM 890 C CA . LYS A 1 110 ? 14.977 14.947 3.360 1.00 42.59 110 LYS A CA 1
ATOM 891 C C . LYS A 1 110 ? 14.544 16.386 3.019 1.00 42.59 110 LYS A C 1
ATOM 893 O O . LYS A 1 110 ? 14.722 17.299 3.820 1.00 42.59 110 LYS A O 1
ATOM 898 N N . ILE A 1 111 ? 14.046 16.616 1.810 1.00 40.62 111 ILE A N 1
ATOM 899 C CA . ILE A 1 111 ? 13.546 17.912 1.367 1.00 40.62 111 ILE A CA 1
ATOM 900 C C . ILE A 1 111 ? 12.040 17.763 1.210 1.00 40.62 111 ILE A C 1
ATOM 902 O O . ILE A 1 111 ? 11.539 17.081 0.323 1.00 40.62 111 ILE A O 1
ATOM 906 N N . SER A 1 112 ? 11.340 18.381 2.152 1.00 43.03 112 SER A N 1
ATOM 907 C CA . SER A 1 112 ? 9.892 18.491 2.213 1.00 43.03 112 SER A CA 1
ATOM 908 C C . SER A 1 112 ? 9.305 19.027 0.903 1.00 43.03 112 SER A C 1
ATOM 910 O O . SER A 1 112 ? 9.753 20.060 0.411 1.00 43.03 112 SER A O 1
ATOM 912 N N . GLY A 1 113 ? 8.225 18.403 0.418 1.00 43.06 113 GLY A N 1
ATOM 913 C CA . GLY A 1 113 ? 7.196 19.129 -0.338 1.00 43.06 113 GLY A CA 1
ATOM 914 C C . GLY A 1 113 ? 7.032 18.837 -1.832 1.00 43.06 113 GLY A C 1
ATOM 915 O O . GLY A 1 113 ? 6.526 19.708 -2.537 1.00 43.06 113 GLY A O 1
ATOM 916 N N . GLY A 1 114 ? 7.386 17.651 -2.335 1.00 44.00 114 GLY A N 1
ATOM 917 C CA . GLY A 1 114 ? 6.928 17.232 -3.666 1.00 44.00 114 GLY A CA 1
ATOM 918 C C . GLY A 1 114 ? 5.393 17.196 -3.724 1.00 44.00 114 GLY A C 1
ATOM 919 O O . GLY A 1 114 ? 4.757 16.518 -2.916 1.00 44.00 114 GLY A O 1
ATOM 920 N N . GLN A 1 115 ? 4.777 17.951 -4.641 1.00 44.09 115 GLN A N 1
ATOM 921 C CA . GLN A 1 115 ? 3.327 17.895 -4.854 1.00 44.09 115 GLN A CA 1
ATOM 922 C C . GLN A 1 115 ? 2.959 16.527 -5.438 1.00 44.09 115 GLN A C 1
ATOM 924 O O . GLN A 1 115 ? 3.282 16.227 -6.588 1.00 44.09 115 GLN A O 1
ATOM 929 N N . TYR A 1 116 ? 2.270 15.706 -4.643 1.00 50.81 116 TYR A N 1
ATOM 930 C CA . TYR A 1 116 ? 1.610 14.493 -5.119 1.00 50.81 116 TYR A CA 1
ATOM 931 C C . TYR A 1 116 ? 0.617 14.872 -6.220 1.00 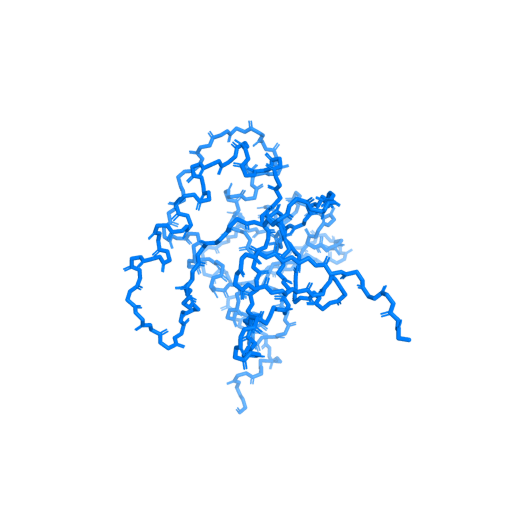50.81 116 TYR A C 1
ATOM 933 O O . TYR A 1 116 ? -0.333 15.616 -5.981 1.00 50.81 116 TYR A O 1
ATOM 941 N N . ASN A 1 117 ? 0.852 14.379 -7.431 1.00 56.00 117 ASN A N 1
ATOM 942 C CA . ASN A 1 117 ? -0.042 14.572 -8.563 1.00 56.00 117 ASN A CA 1
ATOM 943 C C . ASN A 1 117 ? -0.679 13.230 -8.956 1.00 56.00 117 ASN A C 1
ATOM 945 O O . ASN A 1 117 ? -0.160 12.162 -8.638 1.00 56.00 117 ASN A O 1
ATOM 949 N N . SER A 1 118 ? -1.786 13.278 -9.693 1.00 61.28 118 SER A N 1
ATOM 950 C CA . SER A 1 118 ? -2.507 12.079 -10.150 1.00 61.28 118 SER A CA 1
ATOM 951 C C . SER A 1 118 ? -1.679 11.143 -11.047 1.00 61.28 118 SER A C 1
ATOM 953 O O . SER A 1 118 ? -2.072 10.002 -11.277 1.00 61.28 118 SER A O 1
ATOM 955 N N . HIS A 1 119 ? -0.528 11.594 -11.559 1.00 56.47 119 HIS A N 1
ATOM 956 C CA . HIS A 1 119 ? 0.349 10.777 -12.399 1.00 56.47 119 HIS A CA 1
ATOM 957 C C . HIS A 1 119 ? 1.156 9.767 -11.569 1.00 56.47 119 HIS A C 1
ATOM 959 O O . HIS A 1 119 ? 1.498 8.701 -12.079 1.00 56.47 119 HIS A O 1
ATOM 965 N N . VAL A 1 120 ? 1.409 10.061 -10.286 1.00 70.19 120 VAL A N 1
ATOM 966 C CA . VAL A 1 120 ? 2.039 9.124 -9.341 1.00 70.19 120 VAL A CA 1
ATOM 967 C C . VAL A 1 120 ? 1.165 7.880 -9.156 1.00 70.19 120 VAL A C 1
ATOM 969 O O . VAL A 1 120 ? 1.675 6.764 -9.234 1.00 70.19 120 VAL A O 1
ATOM 972 N N . ASP A 1 121 ? -0.149 8.055 -9.003 1.00 72.75 121 ASP A N 1
ATOM 973 C CA . ASP A 1 121 ? -1.084 6.937 -8.819 1.00 72.75 121 ASP A CA 1
ATOM 974 C C . ASP A 1 121 ? -1.209 6.078 -10.086 1.00 72.75 121 ASP A C 1
ATOM 976 O O . ASP A 1 121 ? -1.249 4.848 -10.011 1.00 72.75 121 ASP A O 1
ATOM 980 N N . LEU A 1 122 ? -1.209 6.711 -11.268 1.00 76.56 122 LEU A N 1
ATOM 981 C CA . LEU A 1 122 ? -1.212 6.006 -12.556 1.00 76.56 122 LEU A CA 1
ATOM 982 C C . LEU A 1 122 ? 0.051 5.166 -12.758 1.00 76.56 122 LEU A C 1
ATOM 984 O O . LEU A 1 122 ? -0.020 4.076 -13.328 1.00 76.56 122 LEU A O 1
ATOM 988 N N . TRP A 1 123 ? 1.196 5.643 -12.267 1.00 81.06 123 TRP A N 1
ATOM 989 C CA . TRP A 1 123 ? 2.435 4.875 -12.286 1.00 81.06 123 TRP A CA 1
ATOM 990 C C . TRP A 1 123 ? 2.328 3.618 -11.421 1.00 81.06 123 TRP A C 1
ATOM 992 O O . TRP A 1 123 ? 2.545 2.512 -11.920 1.00 81.06 123 TRP A O 1
ATOM 1002 N N . SER A 1 124 ? 1.944 3.762 -10.149 1.00 79.12 124 SER A N 1
ATOM 1003 C CA . SER A 1 124 ? 1.776 2.625 -9.232 1.00 79.12 124 SER A CA 1
ATOM 1004 C C . SER A 1 124 ? 0.732 1.630 -9.748 1.00 79.12 124 SER A C 1
ATOM 1006 O O . SER A 1 124 ? 0.924 0.414 -9.654 1.00 79.12 124 SER A O 1
ATOM 1008 N N . PHE A 1 125 ? -0.343 2.127 -10.364 1.00 81.62 125 PHE A N 1
ATOM 1009 C CA . PHE A 1 125 ? -1.336 1.296 -11.035 1.00 81.62 125 PHE A CA 1
ATOM 1010 C C . PHE A 1 125 ? -0.737 0.518 -12.215 1.00 81.62 125 PHE A C 1
ATOM 1012 O O . PHE A 1 125 ? -0.935 -0.691 -12.306 1.00 81.62 125 PHE A O 1
ATOM 1019 N N . GLY A 1 126 ? 0.051 1.165 -13.079 1.00 84.56 126 GLY A N 1
ATOM 1020 C CA . GLY A 1 12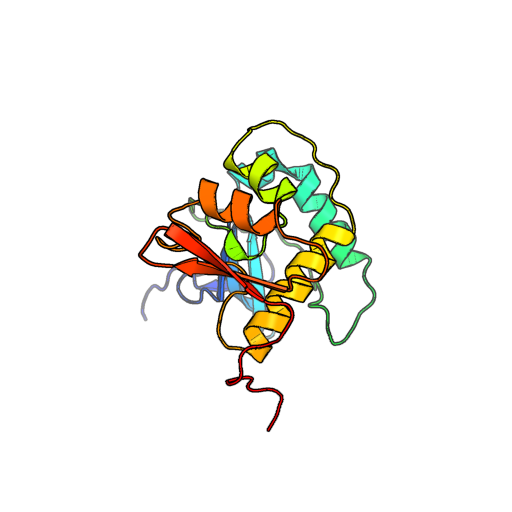6 ? 0.732 0.506 -14.197 1.00 84.56 126 GLY A CA 1
ATOM 1021 C C . GLY A 1 126 ? 1.688 -0.604 -13.749 1.00 84.56 126 GLY A C 1
ATOM 1022 O O . GLY A 1 126 ? 1.667 -1.698 -14.313 1.00 84.56 126 GLY A O 1
ATOM 1023 N N . VAL A 1 127 ? 2.466 -0.361 -12.687 1.00 86.00 127 VAL A N 1
ATOM 1024 C CA . VAL A 1 127 ? 3.333 -1.378 -12.064 1.00 86.00 127 VAL A CA 1
ATOM 1025 C C . VAL A 1 127 ? 2.510 -2.563 -11.553 1.00 86.00 127 VAL A C 1
ATOM 1027 O O . VAL A 1 127 ? 2.860 -3.712 -11.818 1.00 86.00 127 VAL A O 1
ATOM 1030 N N . THR A 1 128 ? 1.388 -2.287 -10.882 1.00 85.06 128 THR A N 1
ATOM 1031 C CA . THR A 1 128 ? 0.479 -3.318 -10.357 1.00 85.06 128 THR A CA 1
ATOM 1032 C C . THR A 1 128 ? -0.094 -4.177 -11.483 1.00 85.06 128 THR A C 1
ATOM 1034 O O . THR A 1 128 ? -0.035 -5.402 -11.420 1.00 85.06 128 THR A O 1
ATOM 1037 N N . VAL A 1 129 ? -0.596 -3.552 -12.553 1.00 84.62 129 VAL A N 1
ATOM 1038 C CA . VAL A 1 129 ? -1.141 -4.267 -13.717 1.00 84.62 129 VAL A CA 1
ATOM 1039 C C . VAL A 1 129 ? -0.071 -5.135 -14.381 1.00 84.62 129 VAL A C 1
ATOM 1041 O O . VAL A 1 129 ? -0.340 -6.296 -14.686 1.00 84.62 129 VAL A O 1
ATOM 1044 N N . TYR A 1 130 ? 1.150 -4.619 -14.561 1.00 87.69 130 TYR A N 1
ATOM 1045 C CA . TYR A 1 130 ? 2.260 -5.394 -15.120 1.00 87.69 130 TYR A CA 1
ATOM 1046 C C . TYR A 1 130 ? 2.588 -6.620 -14.260 1.00 87.69 130 TYR A C 1
ATOM 1048 O O . TYR A 1 130 ? 2.776 -7.720 -14.786 1.00 87.69 130 T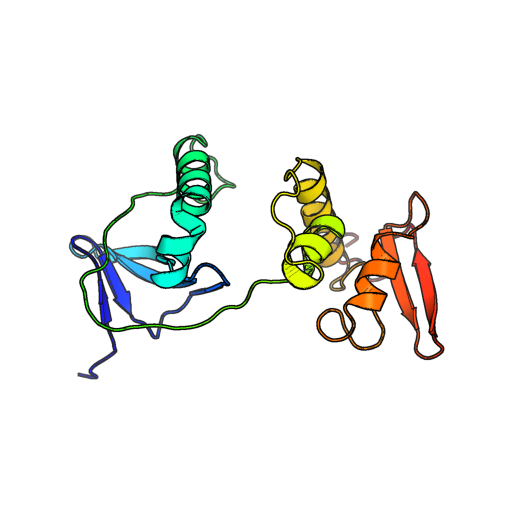YR A O 1
ATOM 1056 N N . GLN A 1 131 ? 2.629 -6.450 -12.939 1.00 87.25 131 GLN A N 1
ATOM 1057 C CA . GLN A 1 131 ? 2.916 -7.540 -12.013 1.00 87.25 131 GLN A CA 1
ATOM 1058 C C . GLN A 1 131 ? 1.810 -8.596 -12.012 1.00 87.25 131 GLN A C 1
ATOM 1060 O O . GLN A 1 131 ? 2.113 -9.787 -12.061 1.00 87.25 131 GLN A O 1
ATOM 1065 N N . CYS A 1 132 ? 0.539 -8.189 -12.031 1.00 84.25 132 CYS A N 1
ATOM 1066 C CA . CYS A 1 132 ? -0.580 -9.117 -12.189 1.00 84.25 132 CYS A CA 1
ATOM 1067 C C . CYS A 1 132 ? -0.507 -9.882 -13.519 1.00 84.25 132 CYS A C 1
ATOM 1069 O O . CYS A 1 132 ? -0.859 -11.058 -13.568 1.00 84.25 132 CYS A O 1
ATOM 1071 N N . ALA A 1 133 ? -0.040 -9.230 -14.587 1.00 83.50 133 ALA A N 1
ATOM 1072 C CA . ALA A 1 133 ? 0.070 -9.834 -15.908 1.00 83.50 133 ALA A CA 1
ATOM 1073 C C . ALA A 1 133 ? 1.233 -10.827 -16.029 1.00 83.50 133 ALA A C 1
ATOM 1075 O O . ALA A 1 133 ? 1.082 -11.868 -16.660 1.00 83.50 133 ALA A O 1
ATOM 1076 N N . SER A 1 134 ? 2.392 -10.518 -15.446 1.00 83.75 134 SER A N 1
ATOM 1077 C CA . SER A 1 134 ? 3.651 -11.237 -15.699 1.00 83.75 134 SER A CA 1
ATOM 1078 C C . SER A 1 134 ? 4.192 -12.033 -14.510 1.00 83.75 134 SER A C 1
ATOM 1080 O O . SER A 1 134 ? 5.106 -12.837 -14.673 1.00 83.75 134 SER A O 1
ATOM 1082 N N . GLY A 1 135 ? 3.682 -11.793 -13.300 1.00 84.25 135 GLY A N 1
ATOM 1083 C CA . GLY A 1 135 ? 4.255 -12.317 -12.057 1.00 84.25 135 GLY A CA 1
ATOM 1084 C C . GLY A 1 135 ? 5.600 -11.686 -11.667 1.00 84.25 135 GLY A C 1
ATOM 1085 O O . GLY A 1 135 ? 6.204 -12.111 -10.685 1.00 84.25 135 GLY A O 1
ATOM 1086 N N . GLN A 1 136 ? 6.079 -10.681 -12.408 1.00 84.56 136 GLN A N 1
ATOM 1087 C CA . GLN A 1 136 ? 7.362 -10.009 -12.193 1.00 84.56 136 GLN A CA 1
ATOM 1088 C C . GLN A 1 136 ? 7.176 -8.491 -12.101 1.00 84.56 136 GLN A C 1
ATOM 1090 O O . GLN A 1 136 ? 6.192 -7.941 -12.590 1.00 84.56 136 GLN A O 1
ATOM 1095 N N . PHE A 1 137 ? 8.126 -7.789 -11.482 1.00 88.06 137 PHE A N 1
ATOM 1096 C CA . PHE A 1 137 ? 8.132 -6.326 -11.508 1.00 88.06 137 PHE A CA 1
ATOM 1097 C C . PHE A 1 137 ? 8.640 -5.810 -12.865 1.00 88.06 137 PHE A C 1
ATOM 1099 O O . PHE A 1 137 ? 9.515 -6.434 -13.464 1.00 88.06 137 PHE A O 1
ATOM 1106 N N . PRO A 1 138 ? 8.135 -4.664 -13.352 1.00 87.75 138 PRO A N 1
ATOM 1107 C CA . PRO A 1 138 ? 8.566 -4.106 -14.632 1.00 87.75 138 PRO A CA 1
ATOM 1108 C C . PRO A 1 138 ? 10.007 -3.583 -14.604 1.00 87.75 138 PRO A C 1
ATOM 1110 O O . PRO A 1 138 ? 10.684 -3.625 -15.623 1.00 87.75 138 PRO A O 1
ATOM 1113 N N . PHE A 1 139 ? 10.498 -3.104 -13.459 1.00 90.19 139 PHE A N 1
ATOM 1114 C CA . PHE A 1 139 ? 11.843 -2.537 -13.327 1.00 90.19 139 PHE A CA 1
ATOM 1115 C C . PHE A 1 139 ? 12.592 -3.261 -12.215 1.00 90.19 139 PHE A C 1
ATOM 1117 O O . PHE A 1 139 ? 12.132 -3.274 -11.073 1.00 90.19 139 PHE A O 1
ATOM 1124 N N . ILE A 1 140 ? 13.712 -3.900 -12.555 1.00 85.19 140 ILE A N 1
ATOM 1125 C CA . ILE A 1 140 ? 14.446 -4.771 -11.630 1.00 85.19 140 ILE A CA 1
ATOM 1126 C C . ILE A 1 140 ? 15.945 -4.465 -11.739 1.00 85.19 140 ILE A C 1
ATOM 1128 O O . ILE A 1 140 ? 16.541 -4.772 -12.775 1.00 85.19 140 ILE A O 1
ATOM 1132 N N . PRO A 1 141 ? 16.569 -3.883 -10.699 1.00 84.19 141 PRO A N 1
ATOM 1133 C CA . PRO A 1 141 ? 18.021 -3.792 -10.620 1.00 84.19 141 PRO A CA 1
ATOM 1134 C C . PRO A 1 141 ? 18.608 -5.153 -10.227 1.00 84.19 141 PRO A C 1
ATOM 1136 O O . PRO A 1 141 ? 17.945 -5.960 -9.568 1.00 84.19 141 PRO A O 1
ATOM 1139 N N . ARG A 1 142 ? 19.874 -5.395 -10.567 1.00 81.00 142 ARG A N 1
ATOM 1140 C CA . ARG A 1 142 ? 20.541 -6.693 -10.403 1.00 81.00 142 ARG A CA 1
ATOM 1141 C C . ARG A 1 142 ? 20.470 -7.217 -8.976 1.00 81.00 142 ARG A C 1
ATOM 1143 O O . ARG A 1 142 ? 20.220 -8.399 -8.755 1.00 81.00 142 ARG A O 1
ATOM 1150 N N . GLN A 1 143 ? 20.751 -6.353 -8.005 1.00 72.69 143 GLN A N 1
ATOM 1151 C CA . GLN A 1 143 ? 20.807 -6.761 -6.601 1.00 72.69 143 GLN A CA 1
ATOM 1152 C C . GLN A 1 143 ? 19.405 -6.902 -5.989 1.00 72.69 143 GLN A C 1
ATOM 1154 O O . GLN A 1 143 ? 19.270 -7.454 -4.904 1.00 72.69 143 GLN A O 1
ATOM 1159 N N . GLY A 1 144 ? 18.362 -6.451 -6.693 1.00 70.50 144 GLY A N 1
ATOM 1160 C CA . GLY A 1 144 ? 16.990 -6.384 -6.206 1.00 70.50 144 GLY A CA 1
ATOM 1161 C C . GLY A 1 144 ? 16.584 -4.969 -5.791 1.00 70.50 144 GLY A C 1
ATOM 1162 O O . GLY A 1 144 ? 17.408 -4.136 -5.407 1.00 70.50 144 GLY A O 1
ATOM 1163 N N . VAL A 1 145 ? 15.280 -4.694 -5.883 1.00 67.44 145 VAL A N 1
ATOM 1164 C CA . VAL A 1 145 ? 14.697 -3.343 -5.766 1.00 67.44 145 VAL A CA 1
ATOM 1165 C C . VAL A 1 145 ? 15.057 -2.648 -4.444 1.00 67.44 145 VAL A C 1
ATOM 1167 O O . VAL A 1 145 ? 15.320 -1.450 -4.432 1.00 67.44 145 VAL A O 1
ATOM 1170 N N . LYS A 1 146 ? 15.121 -3.393 -3.332 1.00 65.94 146 LYS A N 1
ATOM 1171 C CA . LYS A 1 146 ? 15.389 -2.834 -1.991 1.00 65.94 146 LYS A CA 1
ATOM 1172 C C . LYS A 1 146 ? 16.861 -2.517 -1.728 1.00 65.94 146 LYS A C 1
ATOM 1174 O O . LYS A 1 146 ? 17.167 -1.644 -0.920 1.00 65.94 146 LYS A O 1
ATOM 1179 N N . SER A 1 147 ? 17.765 -3.251 -2.364 1.00 72.00 147 SER A N 1
ATOM 1180 C CA . SER A 1 147 ? 19.207 -3.184 -2.107 1.00 72.00 147 SER A CA 1
ATOM 1181 C C . SER A 1 147 ? 19.942 -2.239 -3.049 1.00 72.00 147 SER A C 1
ATOM 1183 O O . SER A 1 147 ? 21.017 -1.771 -2.690 1.00 72.00 147 SER A O 1
ATOM 1185 N N . ASP A 1 148 ? 19.375 -1.926 -4.219 1.00 77.75 148 ASP A N 1
ATOM 1186 C CA . ASP A 1 148 ? 20.011 -1.055 -5.211 1.00 77.75 148 ASP A CA 1
ATOM 118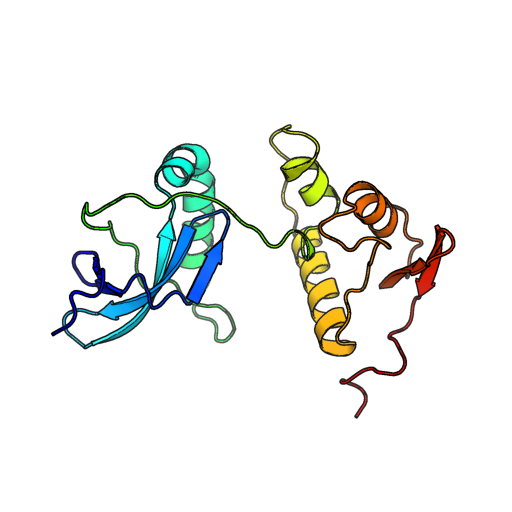7 C C . ASP A 1 148 ? 19.098 0.095 -5.657 1.00 77.75 148 ASP A C 1
ATOM 1189 O O . ASP A 1 148 ? 18.510 0.128 -6.742 1.00 77.75 148 ASP A O 1
ATOM 1193 N N . LYS A 1 149 ? 18.981 1.065 -4.748 1.00 73.25 149 LYS A N 1
ATOM 1194 C CA . LYS A 1 149 ? 18.130 2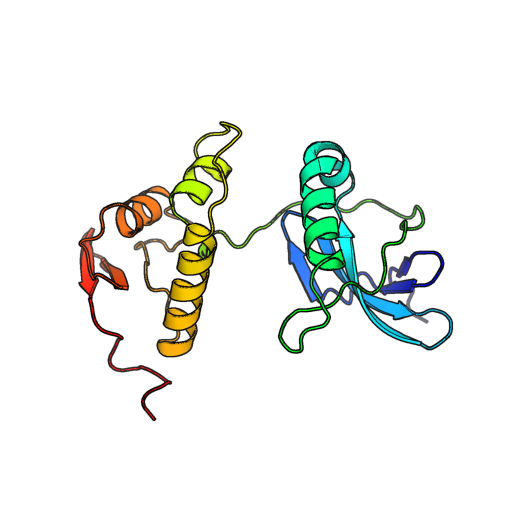.252 -4.888 1.00 73.25 149 LYS A CA 1
ATOM 1195 C C . LYS A 1 149 ? 18.581 3.185 -6.014 1.00 73.25 149 LYS A C 1
ATOM 1197 O O . LYS A 1 149 ? 17.742 3.840 -6.632 1.00 73.25 149 LYS A O 1
ATOM 1202 N N . GLN A 1 150 ? 19.887 3.259 -6.272 1.00 77.56 150 GLN A N 1
ATOM 1203 C CA . GLN A 1 150 ? 20.447 4.114 -7.322 1.00 77.56 150 GLN A CA 1
ATOM 1204 C C . GLN A 1 150 ? 20.111 3.558 -8.704 1.00 77.56 150 GLN A C 1
ATOM 1206 O O . GLN A 1 150 ? 19.587 4.291 -9.546 1.00 77.56 150 GLN A O 1
ATOM 1211 N N . THR A 1 151 ? 20.313 2.256 -8.915 1.00 77.94 151 THR A N 1
ATOM 1212 C CA . THR A 1 151 ? 19.981 1.626 -10.193 1.00 77.94 151 THR A CA 1
ATOM 1213 C C . THR A 1 151 ? 18.474 1.613 -10.431 1.00 77.94 151 THR A C 1
ATOM 1215 O O . THR A 1 151 ? 18.025 1.938 -11.527 1.00 77.94 151 THR A O 1
ATOM 1218 N N . MET A 1 152 ? 17.660 1.377 -9.395 1.00 80.19 152 MET A N 1
ATOM 1219 C CA . MET A 1 152 ? 16.200 1.498 -9.504 1.00 80.19 152 MET A CA 1
ATOM 1220 C C . MET A 1 152 ? 15.760 2.894 -9.982 1.00 80.19 152 MET A C 1
ATOM 1222 O O . MET A 1 152 ? 14.884 3.031 -10.842 1.00 80.19 152 MET A O 1
ATOM 1226 N N . GLN A 1 153 ? 16.388 3.953 -9.465 1.00 78.19 153 GLN A N 1
ATOM 1227 C CA . GLN A 1 153 ? 16.113 5.319 -9.906 1.00 78.19 153 GLN A CA 1
ATOM 1228 C C . GLN A 1 153 ? 16.548 5.551 -11.361 1.00 78.19 153 GLN A C 1
ATOM 1230 O O . GLN A 1 153 ? 15.826 6.207 -12.113 1.00 78.19 153 GLN A O 1
ATOM 1235 N N . MET A 1 154 ? 17.691 4.997 -11.772 1.00 81.69 154 MET A N 1
ATOM 1236 C CA . MET A 1 154 ? 18.182 5.097 -13.148 1.00 81.69 154 MET A CA 1
ATOM 1237 C C . MET A 1 154 ? 17.226 4.420 -14.140 1.00 81.69 154 MET A C 1
ATOM 1239 O O . MET A 1 154 ? 16.808 5.056 -15.108 1.00 81.69 154 MET A O 1
ATOM 1243 N N . LEU A 1 155 ? 16.825 3.175 -13.856 1.00 82.19 155 LEU A N 1
ATOM 1244 C CA . LEU A 1 155 ? 15.924 2.370 -14.691 1.00 82.19 155 LEU A CA 1
ATOM 1245 C C . LEU A 1 155 ? 14.557 3.030 -14.890 1.00 82.19 155 LEU A C 1
ATOM 1247 O O . LEU A 1 155 ? 13.952 2.915 -15.950 1.00 82.19 155 LEU A O 1
ATOM 1251 N N . THR A 1 156 ? 14.048 3.715 -13.868 1.00 82.69 156 THR A N 1
ATOM 1252 C CA . THR A 1 156 ? 12.700 4.292 -13.906 1.00 82.69 156 THR A CA 1
ATOM 1253 C C . THR A 1 156 ? 12.658 5.706 -14.485 1.00 82.69 156 THR A C 1
ATOM 1255 O O . THR A 1 156 ? 11.666 6.061 -15.124 1.00 82.69 156 THR A O 1
ATOM 1258 N N . ARG A 1 157 ? 13.715 6.513 -14.303 1.00 78.94 157 ARG A N 1
ATOM 1259 C CA . ARG A 1 157 ? 13.772 7.904 -14.794 1.00 78.94 157 ARG A CA 1
ATOM 1260 C C . ARG A 1 157 ? 14.285 8.054 -16.212 1.00 78.94 157 ARG A C 1
ATOM 1262 O O . ARG A 1 157 ? 13.790 8.910 -16.936 1.00 78.94 157 ARG A O 1
ATOM 1269 N N . HIS A 1 158 ? 15.289 7.272 -16.587 1.00 79.62 158 HIS A N 1
ATOM 1270 C CA . HIS A 1 158 ? 15.980 7.420 -17.868 1.00 79.62 158 HIS A CA 1
ATOM 1271 C C . HIS A 1 158 ? 15.507 6.399 -18.906 1.00 79.62 158 HIS A C 1
ATOM 1273 O O . HIS A 1 158 ? 16.246 6.061 -19.825 1.00 79.62 158 HIS A O 1
ATOM 1279 N N . LYS A 1 159 ? 14.276 5.894 -18.760 1.00 82.88 159 LYS A N 1
ATOM 1280 C CA . LYS A 1 159 ? 13.688 4.956 -19.715 1.00 82.88 159 LYS A CA 1
ATOM 1281 C C . LYS A 1 159 ? 13.184 5.683 -20.958 1.00 82.88 159 LYS A C 1
ATOM 1283 O O . LYS A 1 159 ? 12.531 6.724 -20.862 1.00 82.88 159 LYS A O 1
ATOM 1288 N N . GLU A 1 160 ? 13.413 5.075 -22.113 1.00 83.50 160 GLU A N 1
ATOM 1289 C CA . GLU A 1 160 ? 12.889 5.577 -23.379 1.00 83.50 160 GLU A CA 1
ATOM 1290 C C . GLU A 1 160 ? 11.344 5.594 -23.385 1.00 83.50 160 GLU A C 1
ATOM 1292 O O . GLU A 1 160 ? 10.692 4.743 -22.754 1.00 83.50 160 GLU A O 1
ATOM 1297 N N . PRO A 1 161 ? 10.713 6.542 -24.100 1.00 83.88 161 PRO A N 1
ATOM 1298 C CA . PRO A 1 161 ? 9.269 6.544 -24.295 1.00 83.88 161 PRO A CA 1
ATOM 1299 C C . PRO A 1 161 ? 8.762 5.202 -24.845 1.00 83.88 161 PRO A C 1
ATOM 1301 O O . PRO A 1 161 ? 9.356 4.607 -25.741 1.00 83.88 161 PRO A O 1
ATOM 1304 N N . GLY A 1 162 ? 7.651 4.709 -24.294 1.00 86.12 162 GLY A N 1
ATOM 1305 C CA . GLY A 1 162 ? 7.061 3.420 -24.681 1.00 86.12 162 GLY A CA 1
ATOM 1306 C C . GLY A 1 162 ? 7.666 2.190 -23.995 1.00 86.12 162 GLY A C 1
ATOM 1307 O O . GLY A 1 162 ? 7.058 1.125 -24.044 1.00 86.12 162 GLY A O 1
ATOM 1308 N N . VAL A 1 163 ? 8.802 2.313 -23.298 1.00 90.75 163 VAL A N 1
ATOM 1309 C CA . VAL A 1 163 ? 9.344 1.219 -22.475 1.00 90.75 163 VAL A CA 1
ATOM 1310 C C . VAL A 1 163 ? 8.450 0.992 -21.255 1.00 90.75 163 VAL A C 1
ATOM 1312 O O . VAL A 1 163 ? 8.198 1.922 -20.472 1.00 90.75 163 VAL A O 1
ATOM 1315 N N . ILE A 1 164 ? 7.988 -0.253 -21.104 1.00 90.69 164 ILE A N 1
ATOM 1316 C CA . ILE A 1 164 ? 7.113 -0.711 -20.013 1.00 90.69 164 ILE A CA 1
ATOM 1317 C C . ILE A 1 164 ? 7.832 -1.619 -19.012 1.00 90.69 164 ILE A C 1
ATOM 1319 O O . ILE A 1 164 ? 7.309 -1.836 -17.925 1.00 90.69 164 ILE A O 1
ATOM 1323 N N . SER A 1 165 ? 9.012 -2.140 -19.359 1.00 91.12 165 SER A N 1
ATOM 1324 C CA . SER A 1 165 ? 9.886 -2.871 -18.437 1.00 91.12 165 SER A CA 1
ATOM 1325 C C . SER A 1 165 ? 11.360 -2.676 -18.786 1.00 91.12 165 SER A C 1
ATOM 1327 O O . SER A 1 165 ? 11.697 -2.463 -19.949 1.00 91.12 165 SER A O 1
ATOM 1329 N N . GLN A 1 166 ? 12.235 -2.717 -17.782 1.00 91.88 166 GLN A N 1
ATOM 1330 C CA . GLN A 1 166 ? 13.683 -2.622 -17.948 1.00 91.88 166 GLN A CA 1
ATOM 1331 C C . GLN A 1 166 ? 14.398 -3.391 -16.831 1.00 91.88 166 GLN A C 1
ATOM 1333 O O . GLN A 1 166 ? 14.268 -3.055 -15.652 1.00 91.88 166 GLN A O 1
ATOM 1338 N N . ILE A 1 167 ? 15.142 -4.433 -17.206 1.00 88.31 167 ILE A N 1
ATOM 1339 C CA . ILE A 1 167 ? 15.813 -5.347 -16.268 1.00 88.31 167 ILE A CA 1
ATOM 1340 C C . ILE A 1 167 ? 17.325 -5.197 -16.414 1.00 88.31 167 ILE A C 1
ATOM 1342 O O . ILE A 1 167 ? 17.836 -5.213 -17.532 1.00 88.31 167 ILE A O 1
ATOM 1346 N N . GLU A 1 168 ? 18.040 -5.054 -15.302 1.00 87.19 168 GLU A N 1
ATOM 1347 C CA . GLU A 1 168 ? 19.502 -5.080 -15.293 1.00 87.19 168 GLU A CA 1
ATOM 1348 C C . GLU A 1 168 ? 20.023 -6.524 -15.270 1.00 87.19 168 GLU A C 1
ATOM 1350 O O . GLU A 1 168 ? 19.655 -7.331 -14.413 1.00 87.19 168 GLU A O 1
ATOM 1355 N N . MET A 1 169 ? 20.895 -6.845 -16.222 1.00 86.50 169 MET A N 1
ATOM 1356 C CA . MET A 1 169 ? 21.455 -8.177 -16.420 1.00 86.50 169 MET A CA 1
ATOM 1357 C C . MET A 1 169 ? 22.759 -8.386 -15.627 1.00 86.50 169 MET A C 1
ATOM 1359 O O . MET A 1 169 ? 23.397 -7.426 -15.186 1.00 86.50 169 MET A O 1
ATOM 1363 N N . PRO A 1 170 ? 23.209 -9.643 -15.428 1.00 83.19 170 PRO A N 1
ATOM 1364 C CA . PRO A 1 170 ? 24.418 -9.955 -14.654 1.00 83.19 170 PRO A CA 1
ATOM 1365 C C . PRO A 1 170 ? 25.748 -9.426 -15.216 1.00 83.19 170 PRO A C 1
ATOM 1367 O O . PRO A 1 170 ? 26.790 -9.593 -14.588 1.00 83.19 170 PRO A O 1
ATOM 1370 N N . ASP A 1 171 ? 25.757 -8.817 -16.384 1.00 84.81 171 ASP A N 1
ATOM 1371 C CA . ASP A 1 171 ? 26.908 -8.165 -17.012 1.00 84.81 171 ASP A CA 1
ATOM 1372 C C . ASP A 1 171 ? 26.783 -6.627 -17.007 1.00 84.81 171 ASP A C 1
ATOM 1374 O O . ASP A 1 171 ? 27.637 -5.936 -17.556 1.00 84.81 171 ASP A O 1
ATOM 1378 N N . GLY A 1 172 ? 25.751 -6.091 -16.344 1.00 80.19 172 GLY A N 1
ATOM 1379 C CA . GLY A 1 172 ? 25.547 -4.661 -16.116 1.00 80.19 172 GLY A CA 1
ATOM 1380 C C . GLY A 1 172 ? 24.819 -3.928 -17.242 1.00 80.19 172 GLY A C 1
ATOM 1381 O O . GLY A 1 172 ? 24.582 -2.727 -17.116 1.00 80.19 172 GLY A O 1
ATOM 1382 N N . HIS A 1 173 ? 24.437 -4.601 -18.336 1.00 86.31 173 HIS A N 1
ATOM 1383 C CA . HIS A 1 173 ? 23.560 -3.974 -19.326 1.00 86.31 173 HIS A CA 1
ATOM 1384 C C . HIS A 1 173 ? 22.097 -4.028 -18.881 1.00 86.31 173 HIS A C 1
ATOM 1386 O O . HIS A 1 173 ? 21.696 -4.863 -18.072 1.00 86.31 173 HIS A O 1
ATOM 1392 N N . THR A 1 174 ? 21.276 -3.139 -19.440 1.00 87.31 174 THR A N 1
ATOM 1393 C CA . THR A 1 174 ? 19.832 -3.129 -19.180 1.00 87.31 174 THR A CA 1
ATOM 1394 C C . THR A 1 174 ? 19.064 -3.585 -20.413 1.00 87.31 174 THR A C 1
ATOM 1396 O O . THR A 1 174 ? 19.441 -3.261 -21.538 1.00 87.31 174 THR A O 1
ATOM 1399 N N . LEU A 1 175 ? 17.993 -4.347 -20.203 1.00 88.81 175 LEU A N 1
ATOM 1400 C CA . LEU A 1 175 ? 17.119 -4.871 -21.249 1.00 88.81 175 LEU A CA 1
ATOM 1401 C C . LEU A 1 175 ? 15.766 -4.153 -21.214 1.00 88.81 175 LEU A C 1
ATOM 1403 O O . LEU A 1 175 ? 14.887 -4.564 -20.452 1.00 88.81 175 LEU A O 1
ATOM 1407 N N . PRO A 1 176 ? 15.580 -3.075 -21.996 1.00 91.25 176 PRO A N 1
ATOM 1408 C CA . PRO A 1 176 ? 14.288 -2.417 -22.122 1.00 91.25 176 PRO A CA 1
ATOM 1409 C C . PRO A 1 176 ? 13.337 -3.229 -23.011 1.00 91.25 176 PRO A C 1
ATOM 1411 O O . PRO A 1 176 ? 13.731 -3.762 -24.048 1.00 91.25 176 PRO A O 1
ATOM 1414 N N . SER A 1 177 ? 12.056 -3.265 -22.650 1.00 90.44 177 SER A N 1
ATOM 1415 C CA . SER A 1 177 ? 10.996 -3.862 -23.464 1.00 90.44 177 SER A CA 1
ATOM 1416 C C . SER A 1 177 ? 9.741 -2.990 -23.489 1.00 90.44 177 SER A C 1
ATOM 1418 O O . SER A 1 177 ? 9.351 -2.370 -22.497 1.00 90.44 177 SER A O 1
ATOM 1420 N N . GLN A 1 178 ? 9.086 -2.972 -24.650 1.00 92.06 178 GLN A N 1
ATOM 1421 C CA . GLN A 1 178 ? 7.780 -2.339 -24.875 1.00 92.06 178 GLN A CA 1
ATOM 1422 C C . GLN A 1 178 ? 6.629 -3.361 -24.882 1.00 92.06 178 GLN A C 1
ATOM 1424 O O . GLN A 1 178 ? 5.473 -3.001 -25.093 1.00 92.06 178 GLN A O 1
ATOM 1429 N N . LYS A 1 179 ? 6.937 -4.648 -24.687 1.00 88.31 179 LYS A N 1
ATOM 1430 C CA . LYS A 1 179 ? 5.978 -5.756 -24.713 1.00 88.31 179 LYS A CA 1
ATOM 1431 C C . LYS A 1 179 ? 5.964 -6.483 -23.376 1.00 88.31 179 LYS A C 1
ATOM 1433 O O . LYS A 1 179 ? 6.975 -6.522 -22.673 1.00 88.31 179 LYS A O 1
ATOM 1438 N N . LEU A 1 180 ? 4.812 -7.064 -23.047 1.00 85.25 180 LEU A N 1
ATOM 1439 C CA . LEU A 1 180 ? 4.708 -8.002 -21.934 1.00 85.25 180 LEU A CA 1
ATOM 1440 C C . LEU A 1 180 ? 5.548 -9.253 -22.239 1.00 85.25 180 LEU A C 1
ATOM 1442 O O . LEU A 1 180 ? 5.672 -9.620 -23.410 1.00 85.25 180 LEU A O 1
ATOM 1446 N N . PRO A 1 181 ? 6.118 -9.904 -21.214 1.00 82.69 181 PRO A N 1
ATOM 1447 C CA . PRO A 1 181 ? 6.828 -11.162 -21.396 1.00 82.69 181 PRO A CA 1
ATOM 1448 C C . PRO A 1 181 ? 5.876 -12.260 -21.884 1.00 82.69 181 PRO A C 1
ATOM 1450 O O . PRO A 1 181 ? 4.691 -12.265 -21.548 1.00 82.69 181 PRO A O 1
ATOM 1453 N N . ASP A 1 182 ? 6.412 -13.230 -22.627 1.00 74.56 182 ASP A N 1
ATOM 1454 C CA . ASP A 1 182 ? 5.630 -14.316 -23.244 1.00 74.56 182 ASP A CA 1
ATOM 1455 C C . ASP A 1 182 ? 4.889 -15.199 -22.219 1.00 74.56 182 ASP A C 1
ATOM 1457 O O . ASP A 1 182 ? 3.908 -15.862 -22.544 1.00 74.56 182 ASP A O 1
ATOM 1461 N N . GLN A 1 183 ? 5.323 -15.184 -20.955 1.00 68.81 183 GLN A N 1
ATOM 1462 C CA . GLN A 1 183 ? 4.697 -15.890 -19.829 1.00 68.81 183 GLN A CA 1
ATOM 1463 C C . GLN A 1 183 ? 3.540 -15.098 -19.190 1.00 68.81 183 GLN A C 1
ATOM 1465 O O . GLN A 1 183 ? 3.272 -15.232 -17.998 1.00 68.81 183 GLN A O 1
ATOM 1470 N N . CYS A 1 184 ? 2.854 -14.258 -19.966 1.00 67.12 184 CYS A N 1
ATOM 1471 C CA . CYS A 1 184 ? 1.730 -13.468 -19.482 1.00 67.12 184 CYS A CA 1
ATOM 1472 C C . CYS A 1 184 ? 0.551 -14.369 -19.064 1.00 67.12 184 CYS A C 1
ATOM 1474 O O . CYS A 1 184 ? 0.016 -15.144 -19.860 1.00 67.12 184 CYS A O 1
ATOM 1476 N N . TYR A 1 185 ? 0.106 -14.235 -17.816 1.00 64.88 185 TYR A N 1
ATOM 1477 C CA . TYR A 1 185 ? -1.018 -14.985 -17.250 1.00 64.88 185 TYR A CA 1
ATOM 1478 C C . TYR A 1 185 ? -2.388 -14.479 -17.729 1.00 64.88 185 TYR A C 1
ATOM 1480 O O . TYR A 1 185 ? -3.394 -15.134 -17.478 1.00 64.88 185 TYR A O 1
ATOM 1488 N N . LEU A 1 186 ? -2.438 -13.335 -18.424 1.00 62.47 186 LEU A N 1
ATOM 1489 C CA . LEU A 1 186 ? -3.673 -12.729 -18.943 1.00 62.47 186 LEU A CA 1
ATOM 1490 C C . LEU A 1 186 ? -4.004 -13.135 -20.390 1.00 62.47 186 LEU A C 1
ATOM 1492 O O . LEU A 1 186 ? -5.046 -12.738 -20.901 1.00 62.47 186 LEU A O 1
ATOM 1496 N N . THR A 1 187 ? -3.133 -13.893 -21.065 1.00 54.16 187 THR A N 1
ATOM 1497 C CA . THR A 1 187 ? -3.333 -14.355 -22.454 1.00 54.16 187 THR A CA 1
ATOM 1498 C C . THR A 1 187 ? -3.749 -15.828 -22.557 1.00 54.16 187 THR A C 1
ATOM 1500 O O . THR A 1 187 ? -3.503 -16.461 -23.583 1.00 54.16 187 THR A O 1
ATOM 1503 N N . ARG A 1 188 ? -4.370 -16.389 -21.513 1.00 48.50 188 ARG A N 1
ATOM 1504 C CA . ARG A 1 188 ? -5.003 -17.718 -21.537 1.00 48.50 188 ARG A CA 1
ATOM 1505 C C . ARG A 1 188 ? -6.497 -17.631 -21.283 1.00 48.50 188 ARG A C 1
ATOM 1507 O O . ARG A 1 188 ? -6.889 -16.804 -20.433 1.00 48.50 188 ARG A O 1
#

Sequence (188 aa):
MENRPISGSDNYIWFLEESLGHGSMGHVYVGRHRHSGDKYAVKVFNKELKMMQKDYVKIELDILKHIPAHKNIVKILGVEVQAENGEFQSITGTEEYLHPDMHRDLFISKISGGQYNSHVDLWSFGVTVYQCASGQFPFIPRQGVKSDKQTMQMLTRHKEPGVISQIEMPDGHTLPSQKLPDQCYLTR

InterPro domains:
  IPR000719 Protein kinase domain [PF00069] (17-80)
  IPR000719 Protein kinase domain [PS50011] (1-188)
  IPR000719 Protein kinase domain [SM00220] (14-185)
  IPR011009 Protein kinase-like domain superfamily [SSF56112] (14-160)
  IPR017441 Protein kinase, ATP binding site [PS00107] (20-43)
  IPR051180 Inhibitor of nuclear factor kappa-B kinase [PTHR22969] (86-187)

Organism: NCBI:txid53620

Radius of gyration: 20.37 Å; chains: 1; bounding box: 49×39×54 Å

Foldseek 3Di:
DDPFDKWDFPFKIFGPVQWPDAAQQATWGFMAGPPPRDTDTDGDGAPVCCVVPVVVVVVVVVVLQPDPDDPPDDHDPDDGDIDDDDHDDDHDHDLLLFQLVRNCCPPPDVDDDDDDDPVRVVSSVLQVVLCLFAVDGQEAEPVGCVPCVPSSSCRRPVDDPLFSHWYQDPVGDIDTDNDRDPNTPVPD

Secondary structure (DSSP, 8-state):
-----EEE-SSEEEEEEEEEEEETTEEEEEEEETTT--EEEEEEE-HHHHHHTHHHHHHHHHHHHHSPP-TTSPPP----PPPS----------GGG--HHHHHHHHT---------HHHHHHHHHHHHHHHHHSS-SEE-TT-TTT-HHHHHHHHHSPPTT--EEEE-TTS-EEEESS--TT-TT--

pLDDT: mean 74.44, std 15.74, range [30.38, 93.62]